Protein AF-A0A1V5V9Z0-F1 (afdb_monomer)

Structure (mmCIF, N/CA/C/O backbone):
data_AF-A0A1V5V9Z0-F1
#
_entry.id   AF-A0A1V5V9Z0-F1
#
loop_
_atom_site.group_PDB
_atom_site.id
_atom_site.type_symbol
_atom_site.label_atom_id
_atom_site.label_alt_id
_atom_site.label_comp_id
_atom_site.label_asym_id
_atom_site.label_entity_id
_atom_site.label_seq_id
_atom_site.pdbx_PDB_ins_code
_atom_site.Cartn_x
_atom_site.Cartn_y
_atom_site.Cartn_z
_atom_site.occupancy
_atom_site.B_iso_or_equiv
_atom_site.auth_seq_id
_atom_site.auth_comp_id
_atom_site.auth_asym_id
_atom_site.auth_atom_id
_atom_site.pdbx_PDB_model_num
ATOM 1 N N . MET A 1 1 ? 17.043 -4.325 1.441 1.00 35.12 1 MET A N 1
ATOM 2 C CA . MET A 1 1 ? 18.320 -3.745 1.927 1.00 35.12 1 MET A CA 1
ATOM 3 C C . MET A 1 1 ? 18.699 -4.548 3.152 1.00 35.12 1 MET A C 1
ATOM 5 O O . MET A 1 1 ? 17.867 -4.656 4.030 1.00 35.12 1 MET A O 1
ATOM 9 N N . PHE A 1 2 ? 19.866 -5.191 3.196 1.00 28.91 2 PHE A N 1
ATOM 10 C CA . PHE A 1 2 ? 20.201 -6.060 4.331 1.00 28.91 2 PHE A CA 1
ATOM 11 C C . PHE A 1 2 ? 20.559 -5.213 5.555 1.00 28.91 2 PHE A C 1
ATOM 13 O O . PHE A 1 2 ? 21.436 -4.354 5.461 1.00 28.91 2 PHE A O 1
ATOM 20 N N . ILE A 1 3 ? 19.866 -5.436 6.670 1.00 38.19 3 ILE A N 1
ATOM 21 C CA . ILE A 1 3 ? 20.237 -4.885 7.974 1.00 38.19 3 ILE A CA 1
ATOM 22 C C . ILE A 1 3 ? 21.083 -5.957 8.660 1.00 38.19 3 ILE A C 1
ATOM 24 O O . ILE A 1 3 ? 20.732 -7.135 8.650 1.00 38.19 3 ILE A O 1
ATOM 28 N N . VAL A 1 4 ? 22.237 -5.563 9.183 1.00 32.88 4 VAL A N 1
ATOM 29 C CA . VAL A 1 4 ? 23.140 -6.464 9.903 1.00 32.88 4 VAL A CA 1
ATOM 30 C C . VAL A 1 4 ? 22.862 -6.280 11.391 1.00 32.88 4 VAL A C 1
ATOM 32 O O . VAL A 1 4 ? 22.797 -5.137 11.845 1.00 32.88 4 VAL A O 1
ATOM 35 N N . ASP A 1 5 ? 22.646 -7.368 12.129 1.00 44.78 5 ASP A N 1
ATOM 36 C CA . ASP A 1 5 ? 22.494 -7.286 13.584 1.00 44.78 5 ASP A CA 1
ATOM 37 C C . ASP A 1 5 ? 23.838 -7.051 14.293 1.00 44.78 5 ASP A C 1
ATOM 39 O O . ASP A 1 5 ? 24.920 -7.078 13.700 1.00 44.78 5 ASP A O 1
ATOM 43 N N . GLU A 1 6 ? 23.754 -6.824 15.602 1.00 48.00 6 GLU A N 1
ATOM 44 C CA . GLU A 1 6 ? 24.882 -6.628 16.517 1.00 48.00 6 GLU A CA 1
ATOM 45 C C . GLU A 1 6 ? 25.845 -7.829 16.614 1.00 48.00 6 GLU A C 1
ATOM 47 O O . GLU A 1 6 ? 26.952 -7.681 17.128 1.00 48.00 6 GLU A O 1
ATOM 52 N N . ASN A 1 7 ? 25.483 -8.984 16.043 1.00 48.94 7 ASN A N 1
ATOM 53 C CA . ASN A 1 7 ? 26.312 -10.187 15.957 1.00 48.94 7 ASN A CA 1
ATOM 54 C C . ASN A 1 7 ? 26.866 -10.439 14.542 1.00 48.94 7 ASN A C 1
ATOM 56 O O . ASN A 1 7 ? 27.440 -11.500 14.284 1.00 48.94 7 ASN A O 1
ATOM 60 N N . GLY A 1 8 ? 26.710 -9.495 13.607 1.00 39.91 8 GLY A N 1
ATOM 61 C CA . GLY A 1 8 ? 27.160 -9.668 12.223 1.00 39.91 8 GLY A CA 1
ATOM 62 C C . GLY A 1 8 ? 26.271 -10.606 11.395 1.00 39.91 8 GLY A C 1
ATOM 63 O O . GLY A 1 8 ? 26.647 -10.985 10.283 1.00 39.91 8 GLY A O 1
ATOM 64 N N . GLY A 1 9 ? 25.100 -10.986 11.912 1.00 35.28 9 GLY A N 1
ATOM 65 C CA . GLY A 1 9 ? 24.093 -11.761 11.206 1.00 35.28 9 GLY A CA 1
ATOM 66 C C . GLY A 1 9 ? 23.363 -10.904 10.176 1.00 35.28 9 GLY A C 1
ATOM 67 O O . GLY A 1 9 ? 22.959 -9.774 10.449 1.00 35.28 9 GLY A O 1
ATOM 68 N N . ILE A 1 10 ? 23.173 -11.436 8.966 1.00 40.53 10 ILE A N 1
ATOM 69 C CA . ILE A 1 10 ? 22.304 -10.810 7.964 1.00 40.53 10 ILE A CA 1
ATOM 70 C C . ILE A 1 10 ? 20.858 -11.006 8.427 1.00 40.53 10 ILE A C 1
ATOM 72 O O . ILE A 1 10 ? 20.278 -12.077 8.228 1.00 40.53 10 ILE A O 1
ATOM 76 N N . VAL A 1 11 ? 20.254 -9.973 9.014 1.00 42.56 11 VAL A N 1
ATOM 77 C CA . VAL A 1 11 ? 18.810 -9.941 9.246 1.00 42.56 11 VAL A CA 1
ATOM 78 C C . VAL A 1 11 ? 18.167 -9.678 7.892 1.00 42.56 11 VAL A C 1
ATOM 80 O O . VAL A 1 11 ? 18.252 -8.594 7.310 1.00 42.56 11 VAL A O 1
ATOM 83 N N . SER A 1 12 ? 17.585 -10.722 7.309 1.00 45.88 12 SER A N 1
ATOM 84 C CA . SER A 1 12 ? 16.855 -10.566 6.058 1.00 45.88 12 SER A CA 1
ATOM 85 C C . SER A 1 12 ? 15.596 -9.730 6.312 1.00 45.88 12 SER A C 1
ATOM 87 O O . SER A 1 12 ? 14.820 -10.113 7.187 1.00 45.88 12 SER A O 1
ATOM 89 N N . ASP A 1 13 ? 15.338 -8.707 5.477 1.00 57.59 13 ASP A N 1
ATOM 90 C CA . ASP A 1 13 ? 14.059 -7.947 5.353 1.00 57.59 13 ASP A CA 1
ATOM 91 C C . ASP A 1 13 ? 12.814 -8.853 5.489 1.00 57.59 13 ASP A C 1
ATOM 93 O O . ASP A 1 13 ? 11.736 -8.464 5.926 1.00 57.59 13 ASP A O 1
ATOM 97 N N . ARG A 1 14 ? 12.979 -10.112 5.093 1.00 60.38 14 ARG A N 1
ATOM 98 C CA . ARG A 1 14 ? 11.964 -11.147 5.055 1.00 60.38 14 ARG A CA 1
ATOM 99 C C . ARG A 1 14 ? 11.456 -11.605 6.423 1.00 60.38 14 ARG A C 1
ATOM 101 O O . ARG A 1 14 ? 10.287 -11.945 6.530 1.00 60.38 14 ARG A O 1
ATOM 108 N N . HIS A 1 15 ? 12.304 -11.618 7.449 1.00 66.00 15 HIS A N 1
ATOM 109 C CA . HIS A 1 15 ? 11.869 -12.006 8.793 1.00 66.00 15 HIS A CA 1
ATOM 110 C C . HIS A 1 15 ? 10.962 -10.936 9.412 1.00 66.00 15 HIS A C 1
ATOM 112 O O . HIS A 1 15 ? 10.003 -11.263 10.107 1.00 66.00 15 HIS A O 1
ATOM 118 N N . ASP A 1 16 ? 11.233 -9.668 9.104 1.00 79.31 16 ASP A N 1
ATOM 119 C CA . ASP A 1 16 ? 10.424 -8.544 9.566 1.00 79.31 16 ASP A CA 1
ATOM 120 C C . ASP A 1 16 ? 9.102 -8.453 8.798 1.00 79.31 16 ASP A C 1
ATOM 122 O O . ASP A 1 16 ? 8.068 -8.176 9.400 1.00 79.31 16 ASP A O 1
ATOM 126 N N . GLN A 1 17 ? 9.107 -8.771 7.500 1.00 84.25 17 GLN A N 1
ATOM 127 C CA . GLN A 1 17 ? 7.887 -8.904 6.700 1.00 84.25 17 GLN A CA 1
ATOM 128 C C . GLN A 1 17 ? 6.955 -10.002 7.247 1.00 84.25 17 GLN A C 1
ATOM 130 O O . GLN A 1 17 ? 5.796 -9.713 7.522 1.00 84.25 17 GLN A O 1
ATOM 135 N N . ASP A 1 18 ? 7.450 -11.226 7.476 1.00 83.06 18 ASP A N 1
ATOM 136 C CA . ASP A 1 18 ? 6.624 -12.339 7.983 1.00 83.06 18 ASP A CA 1
ATOM 137 C C . ASP A 1 18 ? 6.013 -11.998 9.375 1.00 83.06 18 ASP A C 1
ATOM 139 O O . ASP A 1 18 ? 4.846 -12.292 9.663 1.00 83.06 18 ASP A O 1
ATOM 143 N N . LYS A 1 19 ? 6.776 -11.310 10.244 1.00 84.31 19 LYS A N 1
ATOM 144 C CA . LYS A 1 19 ? 6.280 -10.790 11.536 1.00 84.31 19 LYS A CA 1
ATOM 145 C C . LYS A 1 19 ? 5.211 -9.717 11.364 1.00 84.31 19 LYS A C 1
ATOM 147 O O . LYS A 1 19 ? 4.207 -9.740 12.073 1.00 84.31 19 LYS A O 1
ATOM 152 N N . TYR A 1 20 ? 5.421 -8.785 10.439 1.00 88.06 20 TYR A N 1
ATOM 153 C CA . TYR A 1 20 ? 4.469 -7.716 10.166 1.00 88.06 20 TYR A CA 1
ATOM 154 C C . TYR A 1 20 ? 3.143 -8.261 9.626 1.00 88.06 20 TYR A C 1
ATOM 156 O O . TYR A 1 20 ? 2.077 -7.814 10.042 1.00 88.06 20 TYR A O 1
ATOM 164 N N . GLU A 1 21 ? 3.187 -9.272 8.759 1.00 87.81 21 GLU A N 1
ATOM 165 C CA . GLU A 1 21 ? 1.984 -9.953 8.271 1.00 87.81 21 GLU A CA 1
ATOM 166 C C . GLU A 1 21 ? 1.185 -10.580 9.412 1.00 87.81 21 GLU A C 1
ATOM 168 O O . GLU A 1 21 ? -0.037 -10.430 9.467 1.00 87.81 21 GLU A O 1
ATOM 173 N N . SER A 1 22 ? 1.882 -11.220 10.354 1.00 86.06 22 SER A N 1
ATOM 174 C CA . SER A 1 22 ? 1.265 -11.818 11.542 1.00 86.06 22 SER A CA 1
ATOM 175 C C . SER A 1 22 ? 0.609 -10.744 12.415 1.00 86.06 22 SER A C 1
ATOM 177 O O . SER A 1 22 ? -0.562 -10.871 12.768 1.00 86.06 22 SER A O 1
ATOM 179 N N . PHE A 1 23 ? 1.315 -9.633 12.658 1.00 87.88 23 PHE A N 1
ATOM 180 C CA . PHE A 1 23 ? 0.783 -8.467 13.365 1.00 87.88 23 PHE A CA 1
ATOM 181 C C . PHE A 1 23 ? -0.492 -7.919 12.706 1.00 87.88 23 PHE A C 1
ATOM 183 O O . PHE A 1 23 ? -1.489 -7.697 13.388 1.00 87.88 23 PHE A O 1
ATOM 190 N N . ILE A 1 24 ? -0.502 -7.730 11.383 1.00 89.75 24 ILE A N 1
ATOM 191 C CA . ILE A 1 24 ? -1.690 -7.239 10.672 1.00 89.75 24 ILE A CA 1
ATOM 192 C C . ILE A 1 24 ? -2.846 -8.238 10.762 1.00 89.75 24 ILE A C 1
ATOM 194 O O . ILE A 1 24 ? -3.978 -7.819 10.989 1.00 89.75 24 ILE A O 1
ATOM 198 N N . CYS A 1 25 ? -2.589 -9.541 10.634 1.00 87.88 25 CYS A N 1
ATOM 199 C CA . CYS A 1 25 ? -3.634 -10.556 10.777 1.00 87.88 25 CYS A CA 1
ATOM 200 C C . CYS A 1 25 ? -4.266 -10.535 12.177 1.00 87.88 25 CYS A C 1
ATOM 202 O O . CYS A 1 25 ? -5.488 -10.605 12.284 1.00 87.88 25 CYS A O 1
ATOM 204 N N . GLU A 1 26 ? -3.464 -10.386 13.234 1.00 86.31 26 GLU A N 1
ATOM 205 C CA . GLU A 1 26 ? -3.958 -10.250 14.611 1.00 86.31 26 GLU A CA 1
ATOM 206 C C . GLU A 1 26 ? -4.820 -8.993 14.784 1.00 86.31 26 GLU A C 1
ATOM 208 O O . GLU A 1 26 ? -5.932 -9.072 15.303 1.00 86.31 26 GLU A O 1
ATOM 213 N N . ARG A 1 27 ? -4.357 -7.839 14.285 1.00 87.19 27 ARG A N 1
ATOM 214 C CA . ARG A 1 27 ? -5.101 -6.571 14.389 1.00 87.19 27 ARG A CA 1
ATOM 215 C C . ARG A 1 27 ? -6.405 -6.579 13.602 1.00 87.19 27 ARG A C 1
ATOM 217 O O . ARG A 1 27 ? -7.402 -6.028 14.055 1.00 87.19 27 ARG A O 1
ATOM 224 N N . LEU A 1 28 ? -6.408 -7.193 12.422 1.00 85.56 28 LEU A N 1
ATOM 225 C CA . LEU A 1 28 ? -7.617 -7.339 11.616 1.00 85.56 28 LEU A CA 1
ATOM 226 C C . LEU A 1 28 ? -8.602 -8.318 12.263 1.00 85.56 28 LEU A C 1
ATOM 228 O O . LEU A 1 28 ? -9.806 -8.072 12.214 1.00 85.56 28 LEU A O 1
ATOM 232 N N . LEU A 1 29 ? -8.108 -9.369 12.925 1.00 84.75 29 LEU A N 1
ATOM 233 C CA . LEU A 1 29 ? -8.946 -10.295 13.684 1.00 84.75 29 LEU A CA 1
ATOM 234 C C . LEU A 1 29 ? -9.648 -9.601 14.861 1.00 84.75 29 LEU A C 1
ATOM 236 O O . LEU A 1 29 ? -10.826 -9.873 15.088 1.00 84.75 29 LEU A O 1
ATOM 240 N N . GLU A 1 30 ? -8.968 -8.691 15.567 1.00 83.56 30 GLU A N 1
ATOM 241 C CA . GLU A 1 30 ? -9.577 -7.845 16.612 1.00 83.56 30 GLU A CA 1
ATOM 242 C C . GLU A 1 30 ? -10.749 -7.001 16.068 1.00 83.56 30 GLU A C 1
ATOM 244 O O . GLU A 1 30 ? -11.747 -6.818 16.763 1.00 83.56 30 GLU A O 1
ATOM 249 N N . ASP A 1 31 ? -10.674 -6.574 14.803 1.00 79.88 31 ASP A N 1
ATOM 250 C CA . ASP A 1 31 ? -11.734 -5.854 14.077 1.00 79.88 31 ASP A CA 1
ATOM 251 C C . ASP A 1 31 ? -12.753 -6.798 13.388 1.00 79.88 31 ASP A C 1
ATOM 253 O O . ASP A 1 31 ? -13.587 -6.365 12.589 1.00 79.88 31 ASP A O 1
ATOM 257 N N . GLY A 1 32 ? -12.710 -8.102 13.688 1.00 82.94 32 GLY A N 1
ATOM 258 C CA . GLY A 1 32 ? -13.638 -9.111 13.166 1.00 82.94 32 GLY A CA 1
ATOM 259 C C . GLY A 1 32 ? -13.328 -9.605 11.748 1.00 82.94 32 GLY A C 1
ATOM 260 O O . GLY A 1 32 ? -14.121 -10.345 11.162 1.00 82.94 32 GLY A O 1
ATOM 261 N N . ILE A 1 33 ? -12.179 -9.229 11.185 1.00 82.81 33 ILE A N 1
ATOM 262 C CA . ILE A 1 33 ? -11.718 -9.648 9.860 1.00 82.81 33 ILE A CA 1
ATOM 263 C C . ILE A 1 33 ? -10.728 -10.802 10.036 1.00 82.81 33 ILE A C 1
ATOM 265 O O . ILE A 1 33 ? -9.544 -10.607 10.299 1.00 82.81 33 ILE A O 1
ATOM 269 N N . SER A 1 34 ? -11.206 -12.035 9.872 1.00 81.81 34 SER A N 1
ATOM 270 C CA . SER A 1 34 ? -10.342 -13.216 9.947 1.00 81.81 34 SER A CA 1
ATOM 271 C C . SER A 1 34 ? -9.596 -13.435 8.629 1.00 81.81 34 SER A C 1
ATOM 273 O O . SER A 1 34 ? -10.206 -13.708 7.594 1.00 81.81 34 SER A O 1
ATOM 275 N N . LEU A 1 35 ? -8.268 -13.338 8.682 1.00 77.94 35 LEU A N 1
ATOM 276 C CA . LEU A 1 35 ? -7.360 -13.705 7.598 1.00 77.94 35 LEU A CA 1
ATOM 277 C C . LEU A 1 35 ? -6.603 -14.980 7.988 1.00 77.94 35 LEU A C 1
ATOM 279 O O . LEU A 1 35 ? -6.050 -15.065 9.081 1.00 77.94 35 LEU A O 1
ATOM 283 N N . GLN A 1 36 ? -6.571 -15.975 7.100 1.00 71.00 36 GLN A N 1
ATOM 284 C CA . GLN A 1 36 ? -5.842 -17.230 7.312 1.00 71.00 36 GLN A CA 1
ATOM 285 C C . GLN A 1 36 ? -4.690 -17.353 6.307 1.00 71.00 36 GLN A C 1
ATOM 287 O O . GLN A 1 36 ? -4.892 -17.884 5.210 1.00 71.00 36 GLN A O 1
ATOM 292 N N . PRO A 1 37 ? -3.487 -16.839 6.630 1.00 65.62 37 PRO A N 1
ATOM 293 C CA . PRO A 1 37 ? -2.333 -17.009 5.760 1.00 65.62 37 PRO A CA 1
ATOM 294 C C . PRO A 1 37 ? -2.011 -18.499 5.639 1.00 65.62 37 PRO A C 1
ATOM 296 O O . PRO A 1 37 ? -1.924 -19.217 6.638 1.00 65.62 37 PRO A O 1
ATOM 299 N N . ILE A 1 38 ? -1.807 -18.991 4.417 1.00 62.16 38 ILE A N 1
ATOM 300 C CA . ILE A 1 38 ? -1.258 -20.334 4.245 1.00 62.16 38 ILE A CA 1
ATOM 301 C C . ILE A 1 38 ? 0.249 -20.228 4.448 1.00 62.16 38 ILE A C 1
ATOM 303 O O . ILE A 1 38 ? 0.964 -19.851 3.530 1.00 62.16 38 ILE A O 1
ATOM 307 N N . GLY A 1 39 ? 0.747 -20.624 5.619 1.00 54.50 39 GLY A N 1
ATOM 308 C CA . GLY A 1 39 ? 2.173 -20.546 5.980 1.00 54.50 39 GLY A CA 1
ATOM 309 C C . GLY A 1 39 ? 3.146 -21.387 5.130 1.00 54.50 39 GLY A C 1
ATOM 310 O O . GLY A 1 39 ? 4.301 -21.555 5.508 1.00 54.50 39 GLY A O 1
ATOM 311 N N . ASN A 1 40 ? 2.714 -21.936 3.990 1.00 55.09 40 ASN A N 1
ATOM 312 C CA . ASN A 1 40 ? 3.513 -22.787 3.114 1.00 55.09 40 ASN A CA 1
ATOM 313 C C . ASN A 1 40 ? 3.582 -22.213 1.688 1.00 55.09 40 ASN A C 1
ATOM 315 O O . ASN A 1 40 ? 2.665 -22.398 0.887 1.00 55.09 40 ASN A O 1
ATOM 319 N N . ARG A 1 41 ? 4.738 -21.641 1.308 1.00 53.12 41 ARG A N 1
ATOM 320 C CA . ARG A 1 41 ? 5.038 -21.174 -0.068 1.00 53.12 41 ARG A CA 1
ATOM 321 C C . ARG A 1 41 ? 4.687 -22.154 -1.200 1.00 53.12 41 ARG A C 1
ATOM 323 O O . ARG A 1 41 ? 4.271 -21.697 -2.266 1.00 53.12 41 ARG A O 1
ATOM 330 N N . PRO A 1 42 ? 4.855 -23.488 -1.054 1.00 48.84 42 PRO A N 1
ATOM 331 C CA . PRO A 1 42 ? 4.447 -24.426 -2.101 1.00 48.84 42 PRO A CA 1
ATOM 332 C C . PRO A 1 42 ? 2.934 -24.438 -2.353 1.00 48.84 42 PRO A C 1
ATOM 334 O O . PRO A 1 42 ? 2.507 -24.856 -3.429 1.00 48.84 42 PRO A O 1
ATOM 337 N N . ALA A 1 43 ? 2.133 -24.036 -1.365 1.00 46.25 43 ALA A N 1
ATOM 338 C CA . ALA A 1 43 ? 0.690 -23.887 -1.483 1.00 46.25 43 ALA A CA 1
ATOM 339 C C . ALA A 1 43 ? 0.320 -22.500 -2.032 1.00 46.25 43 ALA A C 1
ATOM 341 O O . ALA A 1 43 ? -0.493 -22.443 -2.944 1.00 46.25 43 ALA A O 1
ATOM 342 N N . GLU A 1 44 ? 0.987 -21.414 -1.623 1.00 49.66 44 GLU A N 1
ATOM 343 C CA . GLU A 1 44 ? 0.797 -20.074 -2.225 1.00 49.66 44 GLU A CA 1
ATOM 344 C C . GLU A 1 44 ? 1.080 -20.062 -3.735 1.00 49.66 44 GLU A C 1
ATOM 346 O O . GLU A 1 44 ? 0.327 -19.492 -4.520 1.00 49.66 44 GLU A O 1
ATOM 351 N N . ARG A 1 45 ? 2.146 -20.745 -4.177 1.00 47.56 45 ARG A N 1
ATOM 352 C CA . ARG A 1 45 ? 2.486 -20.859 -5.607 1.00 47.56 45 ARG A CA 1
ATOM 353 C C . ARG A 1 45 ? 1.473 -21.675 -6.415 1.00 47.56 45 ARG A C 1
ATOM 355 O O . ARG A 1 45 ? 1.426 -21.517 -7.630 1.00 47.56 45 ARG A O 1
ATOM 362 N N . ARG A 1 46 ? 0.714 -22.569 -5.770 1.00 41.03 46 ARG A N 1
ATOM 363 C CA . ARG A 1 46 ? -0.276 -23.447 -6.422 1.00 41.03 46 ARG A CA 1
ATOM 364 C C . ARG A 1 46 ? -1.707 -22.920 -6.324 1.00 41.03 46 ARG A C 1
ATOM 366 O O . ARG A 1 46 ? -2.478 -23.148 -7.246 1.00 41.03 46 ARG A O 1
ATOM 373 N N . CYS A 1 47 ? -2.042 -22.225 -5.242 1.00 40.81 47 CYS A N 1
ATOM 374 C CA . CYS A 1 47 ? -3.398 -21.770 -4.932 1.00 40.81 47 CYS A CA 1
ATOM 375 C C . CYS A 1 47 ? -3.565 -20.242 -5.010 1.00 40.81 47 CYS A C 1
ATOM 377 O O . CYS A 1 47 ? -4.684 -19.759 -4.878 1.00 40.81 47 CYS A O 1
ATOM 379 N N . GLY A 1 48 ? -2.489 -19.481 -5.242 1.00 48.81 48 GLY A N 1
ATOM 380 C CA . GLY A 1 48 ? -2.506 -18.023 -5.130 1.00 48.81 48 GLY A CA 1
ATOM 381 C C . GLY A 1 48 ? -2.516 -17.557 -3.671 1.00 48.81 48 GLY A C 1
ATOM 382 O O . GLY A 1 48 ? -2.574 -18.356 -2.733 1.00 48.81 48 GLY A O 1
ATOM 383 N N . ASN A 1 49 ? -2.440 -16.244 -3.472 1.00 61.19 49 ASN A N 1
ATOM 384 C CA . ASN A 1 49 ? -2.624 -15.620 -2.170 1.00 61.19 49 ASN A CA 1
ATOM 385 C C . ASN A 1 49 ? -4.111 -15.726 -1.778 1.00 61.19 49 ASN A C 1
ATOM 387 O O . ASN A 1 49 ? -4.918 -14.870 -2.145 1.00 61.19 49 ASN A O 1
ATOM 391 N N . LEU A 1 50 ? -4.476 -16.793 -1.057 1.00 60.38 50 LEU A N 1
AT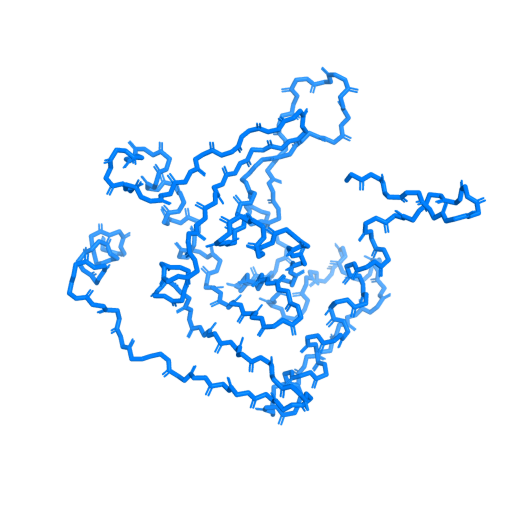OM 392 C CA . LEU A 1 50 ? -5.864 -17.057 -0.648 1.00 60.38 50 LEU A CA 1
ATOM 393 C C . LEU A 1 50 ? -6.444 -15.998 0.299 1.00 60.38 50 LEU A C 1
ATOM 395 O O . LEU A 1 50 ? -7.661 -15.942 0.455 1.00 60.38 50 LEU A O 1
ATOM 399 N N . LEU A 1 51 ? -5.613 -15.131 0.886 1.00 71.31 51 LEU A N 1
ATOM 400 C CA . LEU A 1 51 ? -6.093 -13.983 1.658 1.00 71.31 51 LEU A CA 1
ATOM 401 C C . LEU A 1 51 ? -6.802 -12.954 0.778 1.00 71.31 51 LEU A C 1
ATOM 403 O O . LEU A 1 51 ? -7.534 -12.106 1.279 1.00 71.31 51 LEU A O 1
ATOM 407 N N . GLY A 1 52 ? -6.523 -12.959 -0.528 1.00 81.19 52 GLY A N 1
ATOM 408 C CA . GLY A 1 52 ? -6.970 -11.902 -1.421 1.00 81.19 52 GLY A CA 1
ATOM 409 C C . GLY A 1 52 ? -6.285 -10.551 -1.176 1.00 81.19 52 GLY A C 1
ATOM 410 O O . GLY A 1 52 ? -6.580 -9.603 -1.900 1.00 81.19 52 GLY A O 1
ATOM 411 N N . LEU A 1 53 ? -5.361 -10.463 -0.213 1.00 86.06 53 LEU A N 1
ATOM 412 C CA . LEU A 1 53 ? -4.681 -9.253 0.248 1.00 86.06 53 LEU A CA 1
ATOM 413 C C . LEU A 1 53 ? -3.168 -9.485 0.282 1.00 86.06 53 LEU A C 1
ATOM 415 O O . LEU A 1 53 ? -2.688 -10.327 1.036 1.00 86.06 53 LEU A O 1
ATOM 419 N N . ASP A 1 54 ? -2.412 -8.726 -0.512 1.00 88.12 54 ASP A N 1
ATOM 420 C CA . ASP A 1 54 ? -0.959 -8.632 -0.324 1.00 88.12 54 ASP A CA 1
ATOM 421 C C . ASP A 1 54 ? -0.689 -7.679 0.842 1.00 88.12 54 ASP A C 1
ATOM 423 O O . ASP A 1 54 ? -1.126 -6.539 0.776 1.00 88.12 54 ASP A O 1
ATOM 427 N N . ILE A 1 55 ? 0.014 -8.105 1.890 1.00 88.69 55 ILE A N 1
ATOM 428 C CA . ILE A 1 55 ? 0.392 -7.237 3.015 1.00 88.69 55 ILE A CA 1
ATOM 429 C C . ILE A 1 55 ? 1.858 -6.851 2.827 1.00 88.69 55 ILE A C 1
ATOM 431 O O . ILE A 1 55 ? 2.696 -7.720 2.634 1.00 88.69 55 ILE A O 1
ATOM 435 N N . ILE A 1 56 ? 2.189 -5.563 2.857 1.00 91.19 56 ILE A N 1
ATOM 436 C CA . ILE A 1 56 ? 3.541 -5.053 2.595 1.00 91.19 56 ILE A CA 1
ATOM 437 C C . ILE A 1 56 ? 3.996 -4.186 3.764 1.00 91.19 56 ILE A C 1
ATOM 439 O O . ILE A 1 56 ? 3.327 -3.212 4.119 1.00 91.19 56 ILE A O 1
ATOM 443 N N . TYR A 1 57 ? 5.156 -4.509 4.332 1.00 92.25 57 TYR A N 1
ATOM 444 C CA . TYR A 1 57 ? 5.763 -3.705 5.381 1.00 92.25 57 TYR A CA 1
ATOM 445 C C . TYR A 1 57 ? 6.626 -2.581 4.790 1.00 92.25 57 TYR A C 1
ATOM 447 O O . TYR A 1 57 ? 7.649 -2.831 4.154 1.00 92.25 57 TYR A O 1
ATOM 455 N N . ASP A 1 58 ? 6.247 -1.322 5.023 1.00 93.19 58 ASP A N 1
ATOM 456 C CA . ASP A 1 58 ? 7.055 -0.146 4.689 1.00 93.19 58 ASP A CA 1
ATOM 457 C C . ASP A 1 58 ? 7.742 0.413 5.941 1.00 93.19 58 ASP A C 1
ATOM 459 O O . ASP A 1 58 ? 7.250 1.310 6.634 1.00 93.19 58 ASP A O 1
ATOM 463 N N . THR A 1 59 ? 8.941 -0.102 6.209 1.00 90.62 59 THR A N 1
ATOM 464 C CA . THR A 1 59 ? 9.794 0.299 7.342 1.00 90.62 59 THR A CA 1
ATOM 465 C C . THR A 1 59 ? 10.165 1.782 7.341 1.00 90.62 59 THR A C 1
ATOM 467 O O . THR A 1 59 ? 10.526 2.331 8.380 1.00 90.62 59 THR A O 1
ATOM 470 N N . ARG A 1 60 ? 10.076 2.458 6.190 1.00 90.56 60 ARG A N 1
ATOM 471 C CA . ARG A 1 60 ? 10.488 3.861 6.024 1.00 90.56 60 ARG A CA 1
ATOM 472 C C . ARG A 1 60 ? 9.317 4.800 5.793 1.00 90.56 60 ARG A C 1
ATOM 474 O O . ARG A 1 60 ? 9.544 5.946 5.408 1.00 90.56 60 ARG A O 1
ATOM 481 N N . MET A 1 61 ? 8.092 4.336 6.018 1.00 92.69 61 MET A N 1
ATOM 482 C CA . MET A 1 61 ? 6.892 5.134 5.796 1.00 92.69 61 MET A CA 1
ATOM 483 C C . MET A 1 61 ? 6.949 6.472 6.557 1.00 92.69 61 MET A C 1
ATOM 485 O O . MET A 1 61 ? 6.707 7.531 5.985 1.00 92.69 61 MET A O 1
ATOM 489 N N . GLU A 1 62 ? 7.359 6.446 7.831 1.00 90.19 62 GLU A N 1
ATOM 490 C CA . GLU A 1 62 ? 7.462 7.658 8.663 1.00 90.19 62 GLU A CA 1
ATOM 491 C C . GLU A 1 62 ? 8.555 8.606 8.175 1.00 90.19 62 GLU A C 1
ATOM 493 O O . GLU A 1 62 ? 8.347 9.812 8.111 1.00 90.19 62 GLU A O 1
ATOM 498 N N . GLN A 1 63 ? 9.703 8.056 7.776 1.00 90.19 63 GLN A N 1
ATOM 499 C CA . GLN A 1 63 ? 10.834 8.839 7.274 1.00 90.19 63 GLN A CA 1
ATOM 500 C C . GLN A 1 63 ? 10.496 9.546 5.958 1.00 90.19 63 GLN A C 1
ATOM 502 O O . GLN A 1 63 ? 10.993 10.638 5.696 1.00 90.19 63 GLN A O 1
ATOM 507 N N . ARG A 1 64 ? 9.662 8.917 5.122 1.00 90.81 64 ARG A N 1
ATOM 508 C CA . ARG A 1 64 ? 9.228 9.450 3.826 1.00 90.81 64 ARG A CA 1
ATOM 509 C C . ARG A 1 64 ? 7.982 10.336 3.915 1.00 90.81 64 ARG A C 1
ATOM 511 O O . ARG A 1 64 ? 7.654 10.986 2.928 1.00 90.81 64 ARG A O 1
ATOM 518 N N . GLY A 1 65 ? 7.287 10.349 5.055 1.00 90.94 65 GLY A N 1
ATOM 519 C CA . GLY A 1 65 ? 6.004 11.042 5.216 1.00 90.94 65 GLY A CA 1
ATOM 520 C C . GLY A 1 65 ? 4.856 10.421 4.406 1.00 90.94 65 GLY A C 1
ATOM 521 O O . GLY A 1 65 ? 3.882 11.105 4.094 1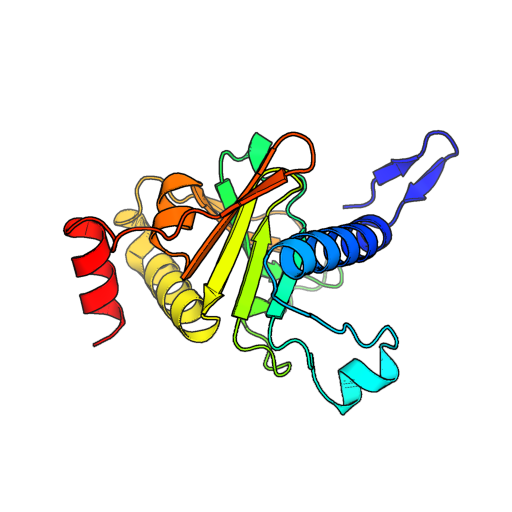.00 90.94 65 GLY A O 1
ATOM 522 N N . GLY A 1 66 ? 4.972 9.147 4.027 1.00 93.81 66 GLY A N 1
ATOM 523 C CA . GLY A 1 66 ? 4.036 8.497 3.117 1.00 93.81 66 GLY A CA 1
ATOM 524 C C . GLY A 1 66 ? 4.428 7.066 2.770 1.00 93.81 66 GLY A C 1
ATOM 525 O O . GLY A 1 66 ? 5.507 6.598 3.134 1.00 93.81 66 GLY A O 1
ATOM 526 N N . ILE A 1 67 ? 3.547 6.375 2.051 1.00 95.75 67 ILE A N 1
ATOM 527 C CA . ILE A 1 67 ? 3.765 4.994 1.608 1.00 95.75 67 ILE A CA 1
ATOM 528 C C . ILE A 1 67 ? 4.594 4.957 0.324 1.00 95.75 67 ILE A C 1
ATOM 530 O O . ILE A 1 67 ? 4.399 5.765 -0.586 1.00 95.75 67 ILE A O 1
ATOM 534 N N . TYR A 1 68 ? 5.499 3.990 0.218 1.00 95.44 68 TYR A N 1
ATOM 535 C CA . TYR A 1 68 ? 6.229 3.714 -1.011 1.00 95.44 68 TYR A CA 1
ATOM 536 C C . TYR A 1 68 ? 5.568 2.599 -1.819 1.00 95.44 68 TYR A C 1
ATOM 538 O O . TYR A 1 68 ? 5.660 1.418 -1.487 1.00 95.44 68 TYR A O 1
ATOM 546 N N . ILE A 1 69 ? 4.939 2.976 -2.928 1.00 93.81 69 ILE A N 1
ATOM 547 C CA . ILE A 1 69 ? 4.397 2.033 -3.900 1.00 93.81 69 ILE A CA 1
ATOM 548 C C . ILE A 1 69 ? 5.478 1.694 -4.919 1.00 93.81 69 ILE A C 1
ATOM 550 O O . ILE A 1 69 ? 5.740 2.451 -5.856 1.00 93.81 69 ILE A O 1
ATOM 554 N N . GLU A 1 70 ? 6.104 0.535 -4.742 1.00 91.00 70 GLU A N 1
ATOM 555 C CA . GLU A 1 70 ? 7.043 -0.004 -5.717 1.00 91.00 70 GLU A CA 1
ATOM 556 C C . GLU A 1 70 ? 6.308 -0.402 -7.003 1.00 91.00 70 GLU A C 1
ATOM 558 O O . GLU A 1 70 ? 5.305 -1.119 -6.965 1.00 91.00 70 GLU A O 1
ATOM 563 N N . THR A 1 71 ? 6.814 0.028 -8.159 1.00 86.31 71 THR A N 1
ATOM 564 C CA . THR A 1 71 ? 6.295 -0.385 -9.472 1.00 86.31 71 THR A CA 1
ATOM 565 C C . THR A 1 71 ? 7.205 -1.403 -10.143 1.00 86.31 71 THR A C 1
ATOM 567 O O . THR A 1 71 ? 6.724 -2.334 -10.795 1.00 86.31 71 THR A O 1
ATOM 570 N N . HIS A 1 72 ? 8.514 -1.268 -9.930 1.00 83.75 72 HIS A N 1
ATOM 571 C CA . HIS A 1 72 ? 9.524 -2.148 -10.496 1.00 83.75 72 HIS A CA 1
ATOM 572 C C . HIS A 1 72 ? 10.661 -2.405 -9.506 1.00 83.75 72 HIS A C 1
ATOM 574 O O . HIS A 1 72 ? 11.042 -1.512 -8.750 1.00 83.75 72 HIS A O 1
ATOM 580 N N . PHE A 1 73 ? 11.258 -3.591 -9.578 1.00 79.88 73 PHE A N 1
ATOM 581 C CA . PHE A 1 73 ? 12.470 -3.942 -8.841 1.00 79.88 73 PHE A CA 1
ATOM 582 C C . PHE A 1 73 ? 13.461 -4.696 -9.730 1.00 79.88 73 PHE A C 1
ATOM 584 O O . PHE A 1 73 ? 13.087 -5.272 -10.748 1.00 79.88 73 PHE A O 1
ATOM 591 N N . MET A 1 74 ? 14.734 -4.702 -9.349 1.00 73.94 74 MET A N 1
ATOM 592 C CA . MET A 1 74 ? 15.775 -5.520 -9.968 1.00 73.94 74 MET A CA 1
ATOM 593 C C . MET A 1 74 ? 16.122 -6.667 -9.025 1.00 73.94 74 MET A C 1
ATOM 595 O O . MET A 1 74 ? 16.479 -6.435 -7.873 1.00 73.94 74 MET A O 1
ATOM 599 N N . GLU A 1 75 ? 16.000 -7.903 -9.510 1.00 59.50 75 GLU A N 1
ATOM 600 C CA . GLU A 1 75 ? 16.266 -9.103 -8.706 1.00 59.50 75 GLU A CA 1
ATOM 601 C C . GLU A 1 75 ? 17.773 -9.310 -8.478 1.00 59.50 75 GLU A C 1
ATOM 603 O O . GLU A 1 75 ? 18.180 -9.750 -7.406 1.00 59.50 75 GLU A O 1
ATOM 608 N N . VAL A 1 76 ? 18.610 -8.932 -9.457 1.00 59.47 76 VAL A N 1
ATOM 609 C CA . VAL A 1 76 ? 20.075 -9.052 -9.396 1.00 59.47 76 VAL A CA 1
ATOM 610 C C . VAL A 1 76 ? 20.740 -7.854 -10.094 1.00 59.47 76 VAL A C 1
ATOM 612 O O . VAL A 1 76 ? 20.773 -7.807 -11.327 1.00 59.47 76 VAL A O 1
ATOM 615 N N . PRO A 1 77 ? 21.314 -6.886 -9.359 1.00 53.50 77 PRO A N 1
ATOM 616 C CA . PRO A 1 77 ? 22.245 -5.917 -9.940 1.00 53.50 77 PRO A CA 1
ATOM 617 C C . PRO A 1 77 ? 23.487 -6.669 -10.454 1.00 53.50 77 PRO A C 1
ATOM 619 O O . PRO A 1 77 ? 24.021 -7.485 -9.701 1.00 53.50 77 PRO A O 1
ATOM 622 N N . PRO A 1 78 ? 23.966 -6.459 -11.698 1.00 55.78 78 PRO A N 1
ATOM 623 C CA . PRO A 1 78 ? 23.731 -5.323 -12.595 1.00 55.78 78 PRO A CA 1
ATOM 624 C C . PRO A 1 78 ? 22.848 -5.647 -13.819 1.00 55.78 78 PRO A C 1
ATOM 626 O O . PRO A 1 78 ? 22.941 -4.963 -14.839 1.00 55.78 78 PRO A O 1
ATOM 629 N N . LEU A 1 79 ? 22.037 -6.708 -13.782 1.00 58.91 79 LEU A N 1
ATOM 630 C CA . LEU A 1 79 ? 21.221 -7.074 -14.940 1.00 58.91 79 LEU A CA 1
ATOM 631 C C . LEU A 1 79 ? 20.160 -5.984 -15.199 1.00 58.91 79 LEU A C 1
ATOM 633 O O . LEU A 1 79 ? 19.446 -5.605 -14.273 1.00 58.91 79 LEU A O 1
ATOM 637 N N . PRO A 1 80 ? 20.003 -5.493 -16.444 1.00 56.69 80 PRO A N 1
ATOM 638 C CA . PRO A 1 80 ? 19.158 -4.334 -16.762 1.00 56.69 80 PRO A CA 1
ATOM 639 C C . PRO A 1 80 ? 17.647 -4.628 -16.716 1.00 56.69 80 PRO A C 1
ATOM 641 O O . PRO A 1 80 ? 16.837 -3.801 -17.138 1.00 56.69 80 PRO A O 1
ATOM 644 N N . PHE A 1 81 ? 17.241 -5.811 -16.252 1.00 61.97 81 PHE A N 1
ATOM 645 C CA . PHE A 1 81 ? 15.850 -6.242 -16.281 1.00 61.97 81 PHE A CA 1
ATOM 646 C C . PHE A 1 81 ? 15.118 -5.775 -15.023 1.00 61.97 81 PHE A C 1
ATOM 648 O O . PHE A 1 81 ? 15.311 -6.295 -13.924 1.00 61.97 81 PHE A O 1
ATOM 655 N N . LEU A 1 82 ? 14.243 -4.788 -15.210 1.00 61.50 82 LEU A N 1
ATOM 656 C CA . LEU A 1 82 ? 13.267 -4.372 -14.213 1.00 61.50 82 LEU A CA 1
ATOM 657 C C . LEU A 1 82 ? 12.092 -5.354 -14.215 1.00 61.50 82 LEU A C 1
ATOM 659 O O . LEU A 1 82 ? 11.327 -5.442 -15.177 1.00 61.50 82 LEU A O 1
ATOM 663 N N . PHE A 1 83 ? 11.932 -6.080 -13.117 1.00 72.94 83 PHE A N 1
ATOM 664 C CA . PHE A 1 83 ? 10.781 -6.928 -12.862 1.00 72.94 83 PHE A CA 1
ATOM 665 C C . PHE A 1 83 ? 9.630 -6.100 -12.308 1.00 72.94 83 PHE A C 1
ATOM 667 O O . PHE A 1 83 ? 9.818 -5.167 -11.530 1.00 72.94 83 PHE A O 1
ATOM 674 N N . ARG A 1 84 ? 8.408 -6.473 -12.685 1.00 76.50 84 ARG A N 1
ATOM 675 C CA . ARG A 1 84 ? 7.191 -5.875 -12.134 1.00 76.50 84 ARG A CA 1
ATOM 676 C C . ARG A 1 84 ? 7.042 -6.232 -10.654 1.00 76.50 84 ARG A C 1
ATOM 678 O O . ARG A 1 84 ? 7.176 -7.409 -10.288 1.00 76.50 84 ARG A O 1
ATOM 685 N N . SER A 1 85 ? 6.720 -5.228 -9.837 1.00 79.62 85 SER A N 1
ATOM 686 C CA . SER A 1 85 ? 6.456 -5.399 -8.405 1.00 79.62 85 SER A CA 1
ATOM 687 C C . SER A 1 85 ? 5.225 -6.271 -8.143 1.00 79.62 85 SER A C 1
ATOM 689 O O . SER A 1 85 ? 4.428 -6.561 -9.044 1.00 79.62 85 SER A O 1
ATOM 691 N N . THR A 1 86 ? 5.048 -6.678 -6.886 1.00 76.94 86 THR A N 1
ATOM 692 C CA . THR A 1 86 ? 3.882 -7.445 -6.409 1.00 76.94 86 THR A CA 1
ATOM 693 C C . THR A 1 86 ? 2.555 -6.789 -6.780 1.00 76.94 86 THR A C 1
ATOM 695 O O . THR A 1 86 ? 1.627 -7.492 -7.191 1.00 76.94 86 THR A O 1
ATOM 698 N N . LEU A 1 87 ? 2.494 -5.450 -6.779 1.00 82.88 87 LEU A N 1
ATOM 699 C CA . LEU A 1 87 ? 1.329 -4.685 -7.220 1.00 82.88 87 LEU A CA 1
ATOM 700 C C . LEU A 1 87 ? 0.871 -5.096 -8.621 1.00 82.88 87 LEU A C 1
ATOM 702 O O . LEU A 1 87 ? -0.328 -5.189 -8.847 1.00 82.88 87 LEU A O 1
ATOM 706 N N . PHE A 1 88 ? 1.776 -5.392 -9.553 1.00 80.06 88 PHE A N 1
ATOM 707 C CA . PHE A 1 88 ? 1.456 -5.705 -10.953 1.00 80.06 88 PHE A CA 1
ATOM 708 C C . PHE A 1 88 ? 1.443 -7.202 -11.282 1.00 80.06 88 PHE A C 1
ATOM 710 O O . PHE A 1 88 ? 1.133 -7.572 -12.415 1.00 80.06 88 PHE A O 1
ATOM 717 N N . ARG A 1 89 ? 1.748 -8.065 -10.309 1.00 79.62 89 ARG A N 1
ATOM 718 C CA . ARG A 1 89 ? 1.675 -9.522 -10.467 1.00 79.62 89 ARG A CA 1
ATOM 719 C C . ARG A 1 89 ? 0.244 -10.015 -10.302 1.00 79.62 89 ARG A C 1
ATOM 721 O O . ARG A 1 89 ? -0.513 -9.482 -9.488 1.00 79.62 89 ARG A O 1
ATOM 728 N N . ASP A 1 90 ? -0.120 -11.019 -11.087 1.00 72.19 90 ASP A N 1
ATOM 729 C CA . ASP A 1 90 ? -1.364 -11.758 -10.906 1.00 72.19 90 ASP A CA 1
ATOM 730 C C . ASP A 1 90 ? -1.076 -12.973 -10.020 1.00 72.19 90 ASP A C 1
ATOM 732 O O . ASP A 1 90 ? -0.480 -13.955 -10.454 1.00 72.19 90 ASP A O 1
ATOM 736 N N . ASN A 1 91 ? -1.367 -12.832 -8.731 1.00 68.75 91 ASN A N 1
ATOM 737 C CA . ASN A 1 91 ? -1.102 -13.825 -7.690 1.00 68.75 91 ASN A CA 1
ATOM 738 C C . ASN A 1 91 ? -2.380 -14.168 -6.906 1.00 68.75 91 ASN A C 1
ATOM 740 O O . ASN A 1 91 ? -2.285 -14.668 -5.790 1.00 68.75 91 ASN A O 1
ATOM 744 N N . GLY A 1 92 ? -3.564 -13.871 -7.453 1.00 71.44 92 GLY A N 1
ATOM 745 C CA . GLY A 1 92 ? -4.854 -14.103 -6.792 1.00 71.44 92 GLY A CA 1
ATOM 746 C C . GLY A 1 92 ? -5.259 -13.047 -5.754 1.00 71.44 92 GLY A C 1
ATOM 747 O O . GLY A 1 92 ? -6.406 -13.057 -5.312 1.00 71.44 92 GLY A O 1
ATOM 748 N N . SER A 1 93 ? -4.384 -12.096 -5.401 1.00 79.25 93 SER A N 1
ATOM 749 C CA . SER A 1 93 ? -4.778 -10.970 -4.551 1.00 79.25 93 SER A CA 1
ATOM 750 C C . SER A 1 93 ? -5.474 -9.868 -5.350 1.00 79.25 93 SER A C 1
ATOM 752 O O . SER A 1 93 ? -5.039 -9.450 -6.427 1.00 79.25 93 SER A O 1
ATOM 754 N N . TRP A 1 94 ? -6.581 -9.383 -4.800 1.00 87.50 94 TRP A N 1
ATOM 755 C CA . TRP A 1 94 ? -7.396 -8.297 -5.345 1.00 87.50 94 TRP A CA 1
ATOM 756 C C . TRP A 1 94 ? -7.286 -7.025 -4.496 1.00 87.50 94 TRP A C 1
ATOM 758 O O . TRP A 1 94 ? -7.629 -5.938 -4.971 1.00 87.50 94 TRP A O 1
ATOM 768 N N . LEU A 1 95 ? -6.723 -7.145 -3.292 1.00 90.25 95 LEU A N 1
ATOM 769 C CA . LEU A 1 95 ? -6.378 -6.065 -2.384 1.00 90.25 95 LEU A CA 1
ATOM 770 C C . LEU A 1 95 ? -4.856 -5.937 -2.228 1.00 90.25 95 LEU A C 1
ATOM 772 O O . LEU A 1 95 ? -4.109 -6.914 -2.306 1.00 90.25 95 LEU A O 1
ATOM 776 N N . TYR A 1 96 ? -4.411 -4.709 -1.994 1.00 92.06 96 TYR A N 1
ATOM 777 C CA . TYR A 1 96 ? -3.029 -4.359 -1.693 1.00 92.06 96 TYR A CA 1
ATOM 778 C C . TYR A 1 96 ? -3.004 -3.585 -0.378 1.00 92.06 96 TYR A C 1
ATOM 780 O O . TYR A 1 96 ? -3.571 -2.500 -0.286 1.00 92.06 96 TYR A O 1
ATOM 788 N N . GLY A 1 97 ? -2.387 -4.172 0.632 1.00 93.12 97 GLY A N 1
ATOM 789 C CA . GLY A 1 97 ? -2.199 -3.639 1.966 1.00 93.12 97 GLY A CA 1
ATOM 790 C C . GLY A 1 97 ? -0.767 -3.161 2.147 1.00 93.12 97 GLY A C 1
ATOM 791 O O . GLY A 1 97 ? 0.166 -3.908 1.872 1.00 93.12 97 GLY A O 1
ATOM 792 N N . ILE A 1 98 ? -0.567 -1.936 2.617 1.00 95.50 98 ILE A N 1
ATOM 793 C CA . ILE A 1 98 ? 0.771 -1.413 2.907 1.00 95.50 98 ILE A CA 1
ATOM 794 C C . ILE A 1 98 ? 0.744 -0.505 4.123 1.00 95.50 98 ILE A C 1
ATOM 796 O O . ILE A 1 98 ? -0.211 0.245 4.328 1.00 95.50 98 ILE A O 1
ATOM 800 N N . GLY A 1 99 ? 1.801 -0.554 4.923 1.00 95.19 99 GLY A N 1
ATOM 801 C CA . GLY A 1 99 ? 1.935 0.344 6.055 1.00 95.19 99 GLY A CA 1
ATOM 802 C C . GLY A 1 99 ? 3.069 -0.026 6.990 1.00 95.19 99 GLY A C 1
ATOM 803 O O . GLY A 1 99 ? 4.028 -0.694 6.611 1.00 95.19 99 GLY A O 1
ATOM 804 N N . ASN A 1 100 ? 2.940 0.416 8.233 1.00 93.94 100 ASN A N 1
ATOM 805 C CA . ASN A 1 100 ? 3.836 0.093 9.330 1.00 93.94 100 ASN A CA 1
ATOM 806 C C . ASN A 1 100 ? 3.033 -0.292 10.588 1.00 93.94 100 ASN A C 1
ATOM 808 O O . ASN A 1 100 ? 1.837 -0.571 10.516 1.00 93.94 100 ASN A O 1
ATOM 812 N N . HIS A 1 101 ? 3.686 -0.326 11.752 1.00 91.62 101 HIS A N 1
ATOM 813 C CA . HIS A 1 101 ? 3.045 -0.679 13.027 1.00 91.62 101 HIS A CA 1
ATOM 814 C C . HIS A 1 101 ? 2.094 0.400 13.580 1.00 91.62 101 HIS A C 1
ATOM 816 O O . HIS A 1 101 ? 1.471 0.175 14.612 1.00 91.62 101 HIS A O 1
ATOM 822 N N . LYS A 1 102 ? 1.974 1.563 12.925 1.00 91.62 102 LYS A N 1
ATOM 823 C CA . LYS A 1 102 ? 1.070 2.654 13.325 1.00 91.62 102 LYS A CA 1
ATOM 824 C C . LYS A 1 102 ? -0.094 2.833 12.359 1.00 91.62 102 LYS A C 1
ATOM 826 O O . LYS A 1 102 ? -1.203 3.110 12.800 1.00 91.62 102 LYS A O 1
ATOM 831 N N . LEU A 1 103 ? 0.155 2.714 11.058 1.00 93.56 103 LEU A N 1
ATOM 832 C CA . LEU A 1 103 ? -0.828 2.946 10.005 1.00 93.56 103 LEU A CA 1
ATOM 833 C C . LEU A 1 103 ? -0.784 1.812 8.989 1.00 93.56 103 LEU A C 1
ATOM 835 O O . LEU A 1 103 ? 0.299 1.407 8.572 1.00 93.56 103 LEU A O 1
ATOM 839 N N . PHE A 1 104 ? -1.951 1.347 8.554 1.00 94.19 104 PHE A N 1
ATOM 840 C CA . PHE A 1 104 ? -2.086 0.344 7.503 1.00 94.19 104 PHE A CA 1
ATOM 841 C C . PHE A 1 104 ? -3.215 0.713 6.545 1.00 94.19 104 PHE A C 1
ATOM 843 O O . PHE A 1 104 ? -4.348 0.945 6.965 1.00 94.19 104 PHE A O 1
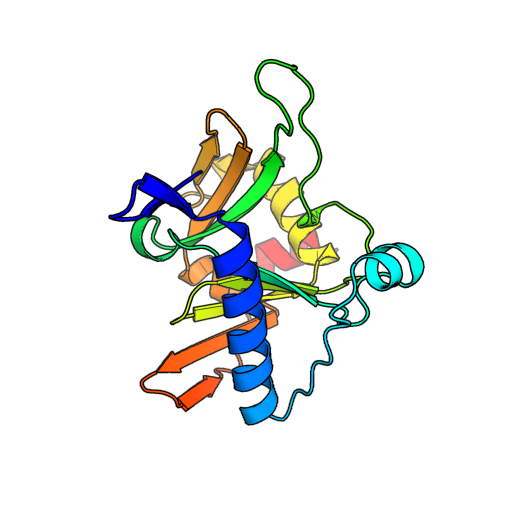ATOM 850 N N . PHE A 1 105 ? -2.905 0.764 5.254 1.00 94.69 105 PHE A N 1
ATOM 851 C CA . PHE A 1 105 ? -3.830 1.159 4.196 1.00 94.69 105 PHE A CA 1
ATOM 852 C C . PHE A 1 105 ? -4.151 -0.036 3.319 1.00 94.69 105 PHE A C 1
ATOM 854 O O . PHE A 1 105 ? -3.242 -0.741 2.887 1.00 94.69 105 PHE A O 1
ATOM 861 N N . ILE A 1 106 ? -5.428 -0.218 2.997 1.00 93.56 106 ILE A N 1
ATOM 862 C CA . ILE A 1 106 ? -5.905 -1.240 2.069 1.00 93.56 106 ILE A CA 1
ATOM 863 C C . ILE A 1 106 ? -6.424 -0.563 0.807 1.00 93.56 106 ILE A C 1
ATOM 865 O O . ILE A 1 106 ? -7.303 0.292 0.860 1.00 93.56 106 ILE A O 1
ATOM 869 N N . PHE A 1 107 ? -5.932 -1.001 -0.345 1.00 93.81 107 PHE A N 1
ATOM 870 C CA . PHE A 1 107 ? -6.327 -0.521 -1.662 1.00 93.81 107 PHE A CA 1
ATOM 871 C C . PHE A 1 107 ? -6.906 -1.655 -2.502 1.00 93.81 107 PHE A C 1
ATOM 873 O O . PHE A 1 107 ? -6.455 -2.796 -2.425 1.00 93.81 107 PHE A O 1
ATOM 880 N N . GLY A 1 108 ? -7.834 -1.332 -3.402 1.00 91.56 108 GLY A N 1
ATOM 881 C CA . GLY A 1 108 ? -8.189 -2.238 -4.491 1.00 91.56 108 GLY A CA 1
ATOM 882 C C . GLY A 1 108 ? -7.045 -2.297 -5.503 1.00 91.56 108 GLY A C 1
ATOM 883 O O . GLY A 1 108 ? -6.720 -1.284 -6.122 1.00 91.56 108 GLY A O 1
ATOM 884 N N . LYS A 1 109 ? -6.449 -3.474 -5.719 1.00 90.62 109 LYS A N 1
ATOM 885 C CA . LYS A 1 109 ? -5.238 -3.649 -6.543 1.00 90.62 109 LYS A CA 1
ATOM 886 C C . LYS A 1 109 ? -5.430 -3.132 -7.972 1.00 90.62 109 LYS A C 1
ATOM 888 O O . LYS A 1 109 ? -4.560 -2.460 -8.520 1.00 90.62 109 LYS A O 1
ATOM 893 N N . LYS A 1 110 ? -6.603 -3.377 -8.571 1.00 88.88 110 LYS A N 1
ATOM 894 C CA . LYS A 1 110 ? -6.961 -2.881 -9.915 1.00 88.88 110 LYS A CA 1
ATOM 895 C C . LYS A 1 110 ? -7.046 -1.352 -9.968 1.00 88.88 110 LYS A C 1
ATOM 897 O O . LYS A 1 110 ? -6.519 -0.755 -10.906 1.00 88.88 110 LYS A O 1
ATOM 902 N N . SER A 1 111 ? -7.684 -0.730 -8.979 1.00 89.69 111 SER A N 1
ATOM 903 C CA . SER A 1 111 ? -7.817 0.729 -8.896 1.00 89.69 111 SER A CA 1
ATOM 904 C C . SER A 1 111 ? -6.462 1.387 -8.652 1.00 89.69 111 SER A C 1
ATOM 906 O O . SER A 1 111 ? -6.096 2.308 -9.377 1.00 89.69 111 SER A O 1
ATOM 908 N N . LEU A 1 112 ? -5.667 0.844 -7.725 1.00 91.81 112 LEU A N 1
ATOM 909 C CA . LEU A 1 112 ? -4.323 1.338 -7.439 1.00 91.81 112 LEU A CA 1
ATOM 910 C C . LEU A 1 112 ? -3.419 1.260 -8.677 1.00 91.81 112 LEU A C 1
ATOM 912 O O . LEU A 1 112 ? -2.762 2.240 -9.005 1.00 91.81 112 LEU A O 1
ATOM 916 N N . ARG A 1 113 ? -3.451 0.158 -9.442 1.00 91.38 113 ARG A N 1
ATOM 917 C CA . ARG A 1 113 ? -2.730 0.061 -10.728 1.00 91.38 113 ARG A CA 1
ATOM 918 C C . ARG A 1 113 ? -3.113 1.179 -11.697 1.00 91.38 113 ARG A C 1
ATOM 920 O O . ARG A 1 113 ? -2.227 1.770 -12.304 1.00 91.38 113 ARG A O 1
ATOM 927 N N . ARG A 1 114 ? -4.411 1.474 -11.845 1.00 89.50 114 ARG A N 1
ATOM 928 C CA . ARG A 1 114 ? -4.889 2.552 -12.730 1.00 89.50 114 ARG A CA 1
ATOM 929 C C . ARG A 1 114 ? -4.372 3.914 -12.277 1.00 89.50 114 ARG A C 1
ATOM 931 O O . ARG A 1 114 ? -3.856 4.659 -13.103 1.00 89.50 114 ARG A O 1
ATOM 938 N N . ILE A 1 115 ? -4.461 4.197 -10.978 1.00 90.44 115 ILE A N 1
ATOM 939 C CA . ILE A 1 115 ? -3.972 5.444 -10.383 1.00 90.44 115 ILE A CA 1
ATOM 940 C C . ILE A 1 115 ? -2.467 5.594 -10.615 1.00 90.44 115 ILE A C 1
ATOM 942 O O . ILE A 1 115 ? -2.033 6.623 -11.121 1.00 90.44 115 ILE A O 1
ATOM 946 N N . ILE A 1 116 ? -1.679 4.555 -10.334 1.00 91.50 116 ILE A N 1
ATOM 947 C CA . ILE A 1 116 ? -0.228 4.566 -10.552 1.00 91.50 116 ILE A CA 1
ATOM 948 C C . ILE A 1 116 ? 0.109 4.770 -12.033 1.00 91.50 116 ILE A C 1
ATOM 950 O O . ILE A 1 116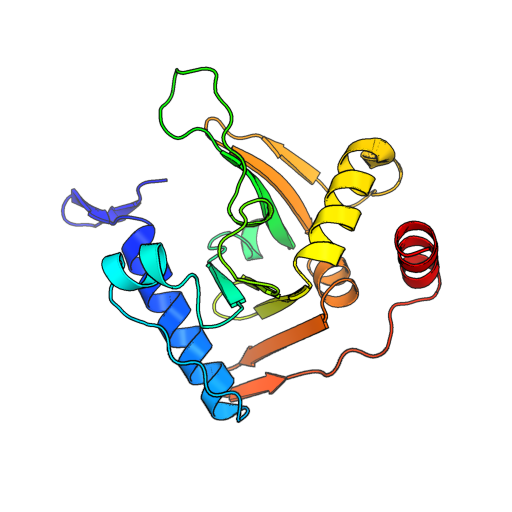 ? 0.928 5.623 -12.360 1.00 91.50 116 ILE A O 1
ATOM 954 N N . SER A 1 117 ? -0.554 4.060 -12.950 1.00 88.94 117 SER A N 1
ATOM 955 C CA . SER A 1 117 ? -0.347 4.261 -14.390 1.00 88.94 117 SER A CA 1
ATOM 956 C C . SER A 1 117 ? -0.733 5.669 -14.856 1.00 88.94 117 SER A C 1
ATOM 958 O O . SER A 1 117 ? -0.113 6.205 -15.775 1.00 88.94 117 SER A O 1
ATOM 960 N N . PHE A 1 118 ? -1.745 6.285 -14.241 1.00 87.25 118 PHE A N 1
ATOM 961 C CA . PHE A 1 118 ? -2.109 7.673 -14.508 1.00 87.25 118 PHE A CA 1
ATOM 962 C C . PHE A 1 118 ? -1.067 8.652 -13.945 1.00 87.25 118 PHE A C 1
ATOM 964 O O . PHE A 1 118 ? -0.675 9.581 -14.651 1.00 87.25 118 PHE A O 1
ATOM 971 N N . MET A 1 119 ? -0.575 8.424 -12.721 1.00 88.50 119 MET A N 1
ATOM 972 C CA . MET A 1 119 ? 0.510 9.195 -12.097 1.00 88.50 119 MET A CA 1
ATOM 973 C C . MET A 1 119 ? 1.792 9.144 -12.934 1.00 88.50 119 MET A C 1
ATOM 975 O O . MET A 1 119 ? 2.394 10.184 -13.176 1.00 88.50 119 MET A O 1
ATOM 979 N N . GLU A 1 120 ? 2.174 7.971 -13.447 1.00 87.00 120 GLU A N 1
ATOM 980 C CA . GLU A 1 120 ? 3.350 7.803 -14.317 1.00 87.00 120 GLU A CA 1
ATOM 981 C C . GLU A 1 120 ? 3.298 8.697 -15.563 1.00 87.00 120 GLU A C 1
ATOM 983 O O . GLU A 1 120 ? 4.329 9.209 -15.995 1.00 87.00 120 GLU A O 1
ATOM 988 N N . ARG A 1 121 ? 2.104 8.912 -16.131 1.00 86.38 121 ARG A N 1
ATOM 989 C CA . ARG A 1 121 ? 1.900 9.731 -17.339 1.00 86.38 121 ARG A CA 1
ATOM 990 C C . ARG A 1 121 ? 1.688 11.211 -17.034 1.00 86.38 121 ARG A C 1
ATOM 992 O O . ARG A 1 121 ? 1.958 12.051 -17.885 1.00 86.38 121 ARG A O 1
ATOM 999 N N . ASN A 1 122 ? 1.208 11.530 -15.834 1.00 85.12 122 ASN A N 1
ATOM 1000 C CA . ASN A 1 122 ? 0.756 12.869 -15.462 1.00 85.12 122 ASN A CA 1
ATOM 1001 C C . ASN A 1 122 ? 1.405 13.369 -14.168 1.00 85.12 122 ASN A C 1
ATOM 1003 O O . ASN A 1 122 ? 0.766 14.082 -13.401 1.00 85.12 122 ASN A O 1
ATOM 1007 N N . LEU A 1 123 ? 2.666 13.007 -13.906 1.00 85.06 123 LEU A N 1
ATOM 1008 C CA . LEU A 1 123 ? 3.345 13.302 -12.635 1.00 85.06 123 LEU A CA 1
ATOM 1009 C C . LEU A 1 123 ? 3.294 14.794 -12.254 1.00 85.06 123 LEU A C 1
ATOM 1011 O O . LEU A 1 123 ? 3.173 15.127 -11.083 1.00 85.06 123 LEU A O 1
ATOM 1015 N N . HIS A 1 124 ? 3.291 15.689 -13.245 1.00 83.19 124 HIS A N 1
ATOM 1016 C CA . HIS A 1 124 ? 3.155 17.138 -13.063 1.00 83.19 124 HIS A CA 1
ATOM 1017 C C . HIS A 1 124 ? 1.844 17.578 -12.374 1.00 83.19 124 HIS A C 1
ATOM 1019 O O . HIS A 1 124 ? 1.799 18.661 -11.794 1.00 83.19 124 HIS A O 1
ATOM 1025 N N . LEU A 1 125 ? 0.787 16.758 -12.413 1.00 83.25 125 LEU A N 1
ATOM 1026 C CA . LEU A 1 125 ? -0.479 17.009 -11.712 1.00 83.25 125 LEU A CA 1
ATOM 1027 C C . LEU A 1 125 ? -0.419 16.611 -10.227 1.00 83.25 125 LEU A C 1
ATOM 1029 O O . LEU A 1 125 ? -1.245 1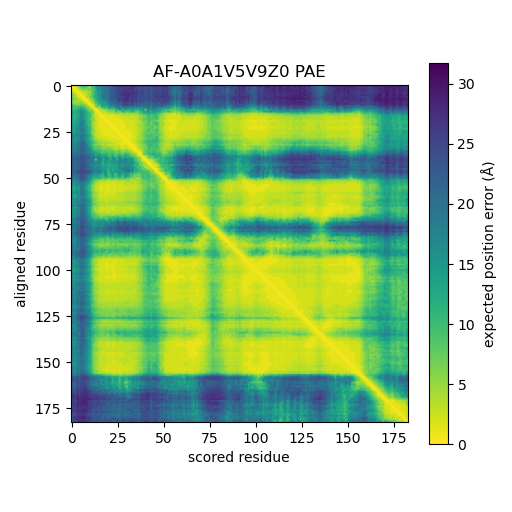7.059 -9.435 1.00 83.25 125 LEU A O 1
ATOM 1033 N N . TRP A 1 126 ? 0.570 15.808 -9.830 1.00 85.00 126 TRP A N 1
ATOM 1034 C CA . TRP A 1 126 ? 0.685 15.218 -8.498 1.00 85.00 126 TRP A CA 1
ATOM 1035 C C . TRP A 1 126 ? 1.791 15.896 -7.686 1.00 85.00 126 TRP A C 1
ATOM 1037 O O . TRP A 1 126 ? 2.831 15.307 -7.407 1.00 85.00 126 TRP A O 1
ATOM 1047 N N . LYS A 1 127 ? 1.555 17.153 -7.289 1.00 80.06 127 LYS A N 1
ATOM 1048 C CA . LYS A 1 127 ? 2.568 18.047 -6.686 1.00 80.06 127 LYS A CA 1
ATOM 1049 C C . LYS A 1 127 ? 3.325 17.473 -5.482 1.00 80.06 127 LYS A C 1
ATOM 1051 O O . LYS A 1 127 ? 4.483 17.821 -5.290 1.00 80.06 127 LYS A O 1
ATOM 1056 N N . ASN A 1 128 ? 2.682 16.608 -4.698 1.00 86.75 128 ASN A N 1
ATOM 1057 C CA . ASN A 1 128 ? 3.258 16.052 -3.471 1.00 86.75 128 ASN A CA 1
ATOM 1058 C C . ASN A 1 128 ? 3.695 14.584 -3.619 1.00 86.75 128 ASN A C 1
ATOM 1060 O O . ASN A 1 128 ? 4.147 13.984 -2.651 1.00 86.75 128 ASN A O 1
ATOM 1064 N N . VAL A 1 129 ? 3.560 13.988 -4.808 1.00 90.75 129 VAL A N 1
ATOM 1065 C CA . VAL A 1 129 ? 4.005 12.614 -5.072 1.00 90.75 129 VAL A CA 1
ATOM 1066 C C . VAL A 1 129 ? 5.430 12.647 -5.605 1.00 90.75 129 VAL A C 1
ATOM 1068 O O . VAL A 1 129 ? 5.731 13.350 -6.568 1.00 90.75 129 VAL A O 1
ATOM 1071 N N . VAL A 1 130 ? 6.311 11.845 -5.010 1.00 91.12 130 VAL A N 1
ATOM 1072 C CA . VAL A 1 130 ? 7.723 11.787 -5.410 1.00 91.12 130 VAL A CA 1
ATOM 1073 C C . VAL A 1 130 ? 7.997 10.479 -6.136 1.00 91.12 130 VAL A C 1
ATOM 1075 O O . VAL A 1 130 ? 7.801 9.401 -5.576 1.00 91.12 130 VAL A O 1
ATOM 1078 N N . LEU A 1 131 ? 8.492 10.555 -7.374 1.00 90.44 131 LEU A N 1
ATOM 1079 C CA . LEU A 1 131 ? 9.073 9.391 -8.039 1.00 90.44 131 LEU A CA 1
ATOM 1080 C C . LEU A 1 131 ? 10.436 9.105 -7.403 1.00 90.44 131 LEU A C 1
ATOM 1082 O O . LEU A 1 131 ? 11.374 9.886 -7.548 1.00 90.44 131 LEU A O 1
ATOM 1086 N N . LEU A 1 132 ? 10.543 7.976 -6.713 1.00 89.69 132 LEU A N 1
ATOM 1087 C CA . LEU A 1 132 ? 11.774 7.532 -6.080 1.00 89.69 132 LEU A CA 1
ATOM 1088 C C . LEU A 1 132 ? 12.372 6.385 -6.893 1.00 89.69 132 LEU A C 1
ATOM 1090 O O . LEU A 1 132 ? 11.728 5.362 -7.131 1.00 89.69 132 LEU A O 1
ATOM 1094 N N . GLN A 1 133 ? 13.625 6.558 -7.299 1.00 86.44 133 GLN A N 1
ATOM 1095 C CA . GLN A 1 133 ? 14.421 5.523 -7.940 1.00 86.44 133 GLN A CA 1
ATOM 1096 C C . GLN A 1 133 ? 15.642 5.239 -7.073 1.00 86.44 133 GLN A C 1
ATOM 1098 O O . GLN A 1 133 ? 16.422 6.133 -6.756 1.00 86.44 133 GLN A O 1
ATOM 1103 N N . THR A 1 134 ? 15.786 3.982 -6.677 1.00 82.38 134 THR A N 1
ATOM 1104 C CA . THR A 1 134 ? 16.951 3.467 -5.965 1.00 82.38 134 THR A CA 1
ATOM 1105 C C . THR A 1 134 ? 17.812 2.639 -6.915 1.00 82.38 134 THR A C 1
ATOM 1107 O O . THR A 1 134 ? 17.462 2.417 -8.076 1.00 82.38 134 THR A O 1
ATOM 1110 N N . ALA A 1 135 ? 18.939 2.140 -6.409 1.00 78.69 135 ALA A N 1
ATOM 1111 C CA . ALA A 1 135 ? 19.793 1.229 -7.158 1.00 78.69 135 ALA A CA 1
ATOM 1112 C C . ALA A 1 135 ? 19.118 -0.112 -7.485 1.00 78.69 135 ALA A C 1
ATOM 1114 O O . ALA A 1 135 ? 19.653 -0.838 -8.308 1.00 78.69 135 ALA A O 1
ATOM 1115 N N . THR A 1 136 ? 17.998 -0.470 -6.846 1.00 78.88 136 THR A N 1
ATOM 1116 C CA . THR A 1 136 ? 17.354 -1.787 -7.007 1.00 78.88 136 THR A CA 1
ATOM 1117 C C . THR A 1 136 ? 15.843 -1.718 -7.197 1.00 78.88 136 THR A C 1
ATOM 1119 O O . THR A 1 136 ? 15.221 -2.750 -7.421 1.00 78.88 136 THR A O 1
ATOM 1122 N N . SER A 1 137 ? 15.225 -0.543 -7.098 1.00 85.06 137 SER A N 1
ATOM 1123 C CA . SER A 1 137 ? 13.778 -0.394 -7.241 1.00 85.06 137 SER A CA 1
ATOM 1124 C C . SER A 1 137 ? 13.371 0.985 -7.726 1.00 85.06 137 SER A C 1
ATOM 1126 O O . SER A 1 137 ? 14.110 1.962 -7.607 1.00 85.06 137 SER A O 1
ATOM 1128 N N . ARG A 1 138 ? 12.165 1.057 -8.275 1.00 89.25 138 ARG A N 1
ATOM 1129 C CA . ARG A 1 138 ? 11.519 2.289 -8.705 1.00 89.25 138 ARG A CA 1
ATOM 1130 C C . ARG A 1 138 ? 10.071 2.281 -8.239 1.00 89.25 138 ARG A C 1
ATOM 1132 O O . ARG A 1 138 ? 9.390 1.260 -8.339 1.00 89.25 138 ARG A O 1
ATOM 1139 N N . GLY A 1 139 ? 9.597 3.428 -7.775 1.00 92.38 139 GLY A N 1
ATOM 1140 C CA . GLY A 1 139 ? 8.237 3.568 -7.282 1.00 92.38 139 GLY A CA 1
ATOM 1141 C C . GLY A 1 139 ? 7.875 4.997 -6.918 1.00 92.38 139 GLY A C 1
ATOM 1142 O O . GLY A 1 139 ? 8.629 5.934 -7.177 1.00 92.38 139 GLY A O 1
ATOM 1143 N N . PHE A 1 140 ? 6.715 5.149 -6.297 1.00 94.81 140 PHE A N 1
ATOM 1144 C CA . PHE A 1 140 ? 6.179 6.435 -5.872 1.00 94.81 140 PHE A CA 1
ATOM 1145 C C . PHE A 1 140 ? 6.112 6.505 -4.358 1.00 94.81 140 PHE A C 1
ATOM 1147 O O . PHE A 1 140 ? 5.617 5.581 -3.721 1.00 94.81 140 PHE A O 1
ATOM 1154 N N . VAL A 1 141 ? 6.568 7.613 -3.787 1.00 95.31 141 VAL A N 1
ATOM 1155 C CA . VAL A 1 141 ? 6.204 7.995 -2.425 1.00 95.31 141 VAL A CA 1
ATOM 1156 C C . VAL A 1 141 ? 4.901 8.775 -2.513 1.00 95.31 141 VAL A C 1
ATOM 1158 O O . VAL A 1 141 ? 4.864 9.864 -3.090 1.00 95.31 141 VAL A O 1
ATOM 1161 N N . ILE A 1 142 ? 3.838 8.188 -1.972 1.00 95.12 142 ILE A N 1
ATOM 1162 C CA . ILE A 1 142 ? 2.511 8.788 -1.874 1.00 95.12 142 ILE A CA 1
ATOM 1163 C C . ILE A 1 142 ? 2.345 9.289 -0.434 1.00 95.12 142 ILE A C 1
ATOM 1165 O O . ILE A 1 142 ? 2.380 8.464 0.482 1.00 95.12 142 ILE A O 1
ATOM 1169 N N . PRO A 1 143 ? 2.175 10.604 -0.218 1.00 94.56 143 PRO A N 1
ATOM 1170 C CA . PRO A 1 143 ? 1.922 11.179 1.102 1.00 94.56 143 PRO A CA 1
ATOM 1171 C C . PRO A 1 143 ? 0.771 10.494 1.842 1.00 94.56 143 PRO A C 1
ATOM 1173 O O . PRO A 1 143 ? -0.196 10.067 1.212 1.00 94.56 143 PRO A O 1
ATOM 1176 N N . SER A 1 144 ? 0.866 10.380 3.168 1.00 92.31 144 SER A N 1
ATOM 1177 C CA . SER A 1 144 ? -0.113 9.630 3.973 1.00 92.31 144 SER A CA 1
ATOM 1178 C C . SER A 1 144 ? -1.550 10.152 3.856 1.00 92.31 144 SER A C 1
ATOM 1180 O O . SER A 1 144 ? -2.479 9.354 3.860 1.00 92.31 144 SER A O 1
ATOM 1182 N N . ASP A 1 145 ? -1.737 11.464 3.717 1.00 90.75 145 ASP A N 1
ATOM 1183 C CA . ASP A 1 145 ? -3.041 12.109 3.507 1.00 90.75 145 ASP A CA 1
ATOM 1184 C C . ASP A 1 145 ? -3.671 11.700 2.168 1.00 90.75 145 ASP A C 1
ATOM 1186 O O . ASP A 1 145 ? -4.850 11.349 2.092 1.00 90.75 145 ASP A O 1
ATOM 1190 N N . LEU A 1 146 ? -2.866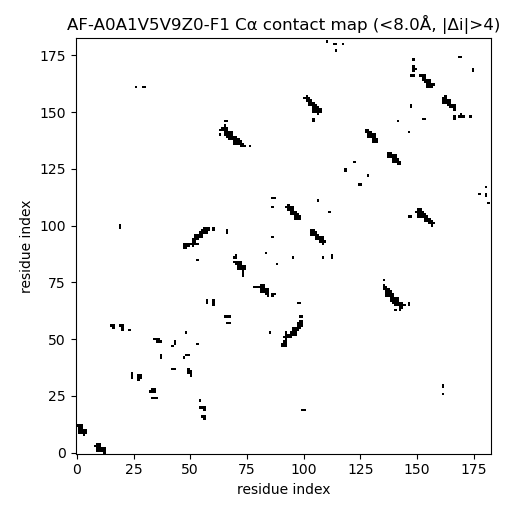 11.675 1.105 1.00 91.62 146 LEU A N 1
ATOM 1191 C CA . LEU A 1 146 ? -3.308 11.185 -0.194 1.00 91.62 146 LEU A CA 1
ATOM 1192 C C . LEU A 1 146 ? -3.517 9.664 -0.173 1.00 91.62 146 LEU A C 1
ATOM 1194 O O . LEU A 1 146 ? -4.457 9.162 -0.783 1.00 91.62 146 LEU A O 1
ATOM 1198 N N . ALA A 1 147 ? -2.668 8.919 0.533 1.00 93.62 147 ALA A N 1
ATOM 1199 C CA . ALA A 1 147 ? -2.809 7.477 0.692 1.00 93.62 147 ALA A CA 1
ATOM 1200 C C . ALA A 1 147 ? -4.115 7.109 1.409 1.00 93.62 147 ALA A C 1
ATO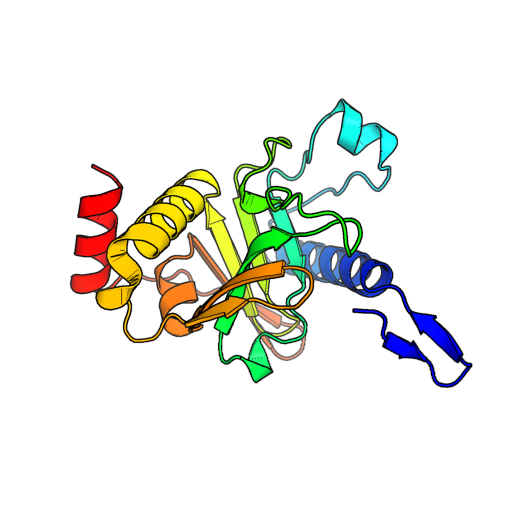M 1202 O O . ALA A 1 147 ? -4.819 6.218 0.941 1.00 93.62 147 ALA A O 1
ATOM 1203 N N . GLU A 1 148 ? -4.464 7.822 2.484 1.00 92.25 148 GLU A N 1
ATOM 1204 C CA . GLU A 1 148 ? -5.741 7.686 3.191 1.00 92.25 148 GLU A CA 1
ATOM 1205 C C . GLU A 1 148 ? -6.899 7.867 2.205 1.00 92.25 148 GLU A C 1
ATOM 1207 O O . GLU A 1 148 ? -7.696 6.955 2.002 1.00 92.25 148 GLU A O 1
ATOM 1212 N N . MET A 1 149 ? -6.904 8.985 1.486 1.00 88.81 149 MET A N 1
ATOM 1213 C CA . MET A 1 149 ? -7.939 9.350 0.519 1.00 88.81 149 MET A CA 1
ATOM 1214 C C . MET A 1 149 ? -8.116 8.358 -0.643 1.00 88.81 149 MET A C 1
ATOM 1216 O O . MET A 1 149 ? -9.224 8.180 -1.146 1.00 88.81 149 MET A O 1
ATOM 1220 N N . LEU A 1 150 ? -7.027 7.735 -1.101 1.00 90.00 150 LEU A N 1
ATOM 1221 C CA . LEU A 1 150 ? -7.047 6.741 -2.177 1.00 90.00 150 LEU A CA 1
ATOM 1222 C C . LEU A 1 150 ? -7.376 5.324 -1.677 1.00 90.00 150 LEU A C 1
ATOM 1224 O O . LEU A 1 150 ? -7.697 4.446 -2.486 1.00 90.00 150 LEU A O 1
ATOM 1228 N N . SER A 1 151 ? -7.229 5.072 -0.376 1.00 92.88 151 SER A N 1
ATOM 1229 C CA . SER A 1 151 ? -7.437 3.754 0.215 1.00 92.88 151 SER A CA 1
ATOM 1230 C C . SER A 1 151 ? -8.922 3.419 0.324 1.00 92.88 151 SER A C 1
ATOM 1232 O O . SER A 1 151 ? -9.774 4.281 0.511 1.00 92.88 151 SER A O 1
ATOM 1234 N N . LEU A 1 152 ? -9.243 2.131 0.220 1.00 91.44 152 LEU A N 1
ATOM 1235 C CA . LEU A 1 152 ? -10.567 1.621 0.574 1.00 91.44 152 LEU A CA 1
ATOM 1236 C C . LEU A 1 152 ? -10.783 1.677 2.090 1.00 91.44 152 LEU A C 1
ATOM 1238 O O . LEU A 1 152 ? -11.913 1.805 2.557 1.00 91.44 152 LEU A O 1
ATOM 1242 N N . LYS A 1 153 ? -9.699 1.520 2.857 1.00 90.25 153 LYS A N 1
ATOM 1243 C CA . LYS A 1 153 ? -9.717 1.514 4.315 1.00 90.25 153 LYS A CA 1
ATOM 1244 C C . LYS A 1 153 ? -8.336 1.858 4.860 1.00 90.25 153 LYS A C 1
ATOM 1246 O O . LYS A 1 153 ? -7.335 1.349 4.358 1.00 90.25 153 LYS A O 1
ATOM 1251 N N . MET A 1 154 ? -8.309 2.634 5.938 1.00 92.12 154 MET A N 1
ATOM 1252 C CA . MET A 1 154 ? -7.120 2.865 6.751 1.00 92.12 154 MET A CA 1
ATOM 1253 C C . MET A 1 154 ? -7.375 2.390 8.185 1.00 92.12 154 MET A C 1
ATOM 1255 O O . MET A 1 154 ? -8.419 2.674 8.779 1.00 92.12 154 MET A O 1
ATOM 1259 N N . PHE A 1 155 ? -6.397 1.688 8.744 1.00 90.56 155 PHE A N 1
ATOM 1260 C CA . PHE A 1 155 ? -6.331 1.328 10.152 1.00 90.56 155 PHE A CA 1
ATOM 1261 C C . PHE A 1 155 ? -5.239 2.151 10.820 1.00 90.56 155 PHE A C 1
ATOM 1263 O O . PHE A 1 155 ? -4.117 2.224 10.314 1.00 90.56 155 PHE A O 1
ATOM 1270 N N . ALA A 1 156 ? -5.573 2.760 11.955 1.00 90.62 156 ALA A N 1
ATOM 1271 C CA . ALA A 1 156 ? -4.599 3.356 12.850 1.00 90.62 156 ALA A CA 1
ATOM 1272 C C . ALA A 1 156 ? -4.485 2.482 14.098 1.00 90.62 156 ALA A C 1
ATOM 1274 O O . ALA A 1 156 ? -5.483 2.192 14.755 1.00 90.62 156 ALA A O 1
ATOM 1275 N N . PHE A 1 157 ? -3.269 2.073 14.431 1.00 85.25 157 PHE A N 1
ATOM 1276 C CA . PHE A 1 157 ? -2.983 1.269 15.610 1.00 85.25 157 PHE A CA 1
ATOM 1277 C C . PHE A 1 157 ? -2.384 2.178 16.679 1.00 85.25 157 PHE A C 1
ATOM 1279 O O . PHE A 1 157 ? -1.373 2.845 16.447 1.00 85.25 157 PHE A O 1
ATOM 1286 N N . LYS A 1 158 ? -3.017 2.232 17.851 1.00 77.69 158 LYS A N 1
ATOM 1287 C CA . LYS A 1 158 ? -2.522 3.007 18.990 1.00 77.69 158 LYS A CA 1
ATOM 1288 C C . LYS A 1 158 ? -2.570 2.144 20.240 1.00 77.69 158 LYS A C 1
ATOM 1290 O O . LYS A 1 158 ? -3.630 1.639 20.580 1.00 77.69 158 LYS A O 1
ATOM 1295 N N . ASP A 1 159 ? -1.430 1.986 20.911 1.00 63.94 159 ASP A N 1
ATOM 1296 C CA . ASP A 1 159 ? -1.334 1.347 22.232 1.00 63.94 159 ASP A CA 1
ATOM 1297 C C . ASP A 1 159 ? -2.031 -0.031 22.321 1.00 63.94 159 ASP A C 1
ATOM 1299 O O . ASP A 1 159 ? -2.641 -0.371 23.330 1.00 63.94 159 ASP A O 1
ATOM 1303 N N . GLY A 1 160 ? -1.972 -0.828 21.247 1.00 54.50 160 GLY A N 1
ATOM 1304 C CA . GLY A 1 160 ? -2.609 -2.150 21.195 1.00 54.50 160 GLY A CA 1
ATOM 1305 C C . GLY A 1 160 ? -4.125 -2.137 20.968 1.00 54.50 160 GLY A C 1
ATOM 1306 O O . GLY A 1 160 ? -4.752 -3.180 21.125 1.00 54.50 160 GLY A O 1
ATOM 1307 N N . VAL A 1 161 ? -4.705 -0.998 20.582 1.00 56.12 161 VAL A N 1
ATOM 1308 C CA . VAL A 1 161 ? -6.103 -0.863 20.161 1.00 56.12 161 VAL A CA 1
ATOM 1309 C C . VAL A 1 161 ? -6.154 -0.462 18.689 1.00 56.12 161 VAL A C 1
ATOM 1311 O O . VAL A 1 161 ? -5.493 0.491 18.255 1.00 56.12 161 VAL A O 1
ATOM 1314 N N . THR A 1 162 ? -6.957 -1.188 17.918 1.00 59.25 162 THR A N 1
ATOM 1315 C CA . THR A 1 162 ? -7.270 -0.837 16.535 1.00 59.25 162 THR A CA 1
ATOM 1316 C C . THR A 1 162 ? -8.310 0.279 16.522 1.00 59.25 162 THR A C 1
ATOM 1318 O O . THR A 1 162 ? -9.445 0.120 16.960 1.00 59.25 162 THR A O 1
ATOM 1321 N N . CYS A 1 163 ? -7.915 1.444 16.017 1.00 59.69 163 CYS A N 1
ATOM 1322 C CA . CYS A 1 163 ? -8.813 2.551 15.726 1.00 59.69 163 CYS A CA 1
ATOM 1323 C C . CYS A 1 163 ? -9.053 2.555 14.218 1.00 59.69 163 CYS A C 1
ATOM 1325 O O . CYS A 1 163 ? -8.315 3.190 13.457 1.00 59.69 163 CYS A O 1
ATOM 1327 N N . SER A 1 164 ? -10.069 1.830 13.756 1.00 57.41 164 SER A N 1
ATOM 1328 C CA . SER A 1 164 ? -10.441 1.884 12.349 1.00 57.41 164 SER A CA 1
ATOM 1329 C C . SER A 1 164 ? -11.310 3.115 12.090 1.00 57.41 164 SER A C 1
ATOM 1331 O O . SER A 1 164 ? -12.405 3.274 12.625 1.00 57.41 164 SER A O 1
ATOM 1333 N N . ARG A 1 165 ? -10.825 4.023 11.240 1.00 51.25 165 ARG A N 1
ATOM 1334 C CA . ARG A 1 165 ? -11.678 5.068 10.667 1.00 51.25 165 ARG A CA 1
ATOM 1335 C C . ARG A 1 165 ? -12.277 4.518 9.382 1.00 51.25 165 ARG A C 1
ATOM 1337 O O . ARG A 1 165 ? -11.590 3.932 8.548 1.00 51.25 165 ARG A O 1
ATOM 1344 N N . VAL A 1 166 ? -13.599 4.569 9.254 1.00 50.22 166 VAL A N 1
ATOM 1345 C CA . VAL A 1 166 ? -14.223 4.502 7.928 1.00 50.22 166 VAL A CA 1
ATOM 1346 C C . VAL A 1 166 ? -14.030 5.896 7.356 1.00 50.22 166 VAL A C 1
ATOM 1348 O O . VAL A 1 166 ? -14.423 6.868 7.992 1.00 50.22 166 VAL A O 1
ATOM 1351 N N . ILE A 1 167 ? -13.314 5.987 6.243 1.00 48.84 167 ILE A N 1
ATOM 1352 C CA . ILE A 1 167 ? -13.009 7.271 5.624 1.00 48.84 167 ILE A CA 1
ATOM 1353 C C . ILE A 1 167 ? -14.283 7.709 4.905 1.00 48.84 167 ILE A C 1
ATOM 1355 O O . ILE A 1 167 ? -14.855 6.936 4.132 1.00 48.84 167 ILE A O 1
ATOM 1359 N N . ASP A 1 168 ? -14.734 8.927 5.186 1.00 42.03 168 ASP A N 1
ATOM 1360 C CA . ASP A 1 168 ? -15.738 9.586 4.360 1.00 42.03 168 ASP A CA 1
ATOM 1361 C C . ASP A 1 168 ? -15.205 9.717 2.921 1.00 42.03 168 ASP A C 1
ATOM 1363 O O . ASP A 1 168 ? -13.989 9.778 2.712 1.00 42.03 168 ASP A O 1
ATOM 1367 N N . PRO A 1 169 ? -16.076 9.721 1.898 1.00 44.97 169 PRO A N 1
ATOM 1368 C CA . PRO A 1 169 ? -15.639 9.768 0.508 1.00 44.97 169 PRO A CA 1
ATOM 1369 C C . PRO A 1 169 ? -14.662 10.934 0.244 1.00 44.97 169 PRO A C 1
ATOM 1371 O O . PRO A 1 169 ? -14.778 11.990 0.872 1.00 44.97 169 PRO A O 1
ATOM 1374 N N . PRO A 1 170 ? -13.704 10.758 -0.688 1.00 51.00 170 PRO A N 1
ATOM 1375 C CA . PRO A 1 170 ? -12.628 11.714 -0.936 1.00 51.00 170 PRO A CA 1
ATOM 1376 C C . PRO A 1 170 ? -13.159 13.120 -1.242 1.00 51.00 170 PRO A C 1
ATOM 1378 O O . PRO A 1 170 ? -14.242 13.277 -1.811 1.00 51.00 170 PRO A O 1
ATOM 1381 N N . CYS A 1 171 ? -12.368 14.148 -0.909 1.00 47.50 171 CYS A N 1
ATOM 1382 C CA . CYS A 1 171 ? -12.698 15.535 -1.239 1.00 47.50 171 CYS A CA 1
ATOM 1383 C C . CYS A 1 171 ? -12.915 15.714 -2.755 1.00 47.50 171 CYS A C 1
ATOM 1385 O O . CYS A 1 171 ? -12.318 14.993 -3.559 1.00 47.50 171 CYS A O 1
ATOM 1387 N N . GLU A 1 172 ? -13.751 16.684 -3.145 1.00 44.78 172 GLU A N 1
ATOM 1388 C CA . GLU A 1 172 ? -14.226 16.914 -4.525 1.00 44.78 172 GLU A CA 1
ATOM 1389 C C . GLU A 1 172 ? -13.116 16.794 -5.585 1.00 44.78 172 GLU A C 1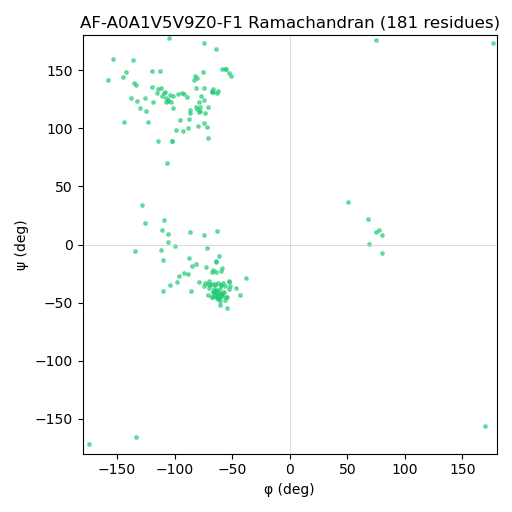
ATOM 1391 O O . GLU A 1 172 ? -13.280 16.128 -6.601 1.00 44.78 172 GLU A O 1
ATOM 1396 N N . SER A 1 173 ? -11.938 17.364 -5.320 1.00 46.41 173 SER A N 1
ATOM 1397 C CA . SER A 1 173 ? -10.802 17.379 -6.248 1.00 46.41 173 SER A CA 1
ATOM 1398 C C . SER A 1 173 ? -10.200 15.994 -6.503 1.00 46.41 173 SER A C 1
ATOM 1400 O O . SER A 1 173 ? -9.848 15.658 -7.634 1.00 46.41 173 SER A O 1
ATOM 1402 N N . ALA A 1 174 ? -10.078 15.171 -5.463 1.00 52.16 174 ALA A N 1
ATOM 1403 C CA . ALA A 1 174 ? -9.591 13.804 -5.603 1.00 52.16 174 ALA A CA 1
ATOM 1404 C C . ALA A 1 174 ? -10.677 12.872 -6.116 1.00 52.16 174 ALA A C 1
ATOM 1406 O O . ALA A 1 174 ? -10.387 11.968 -6.892 1.00 52.16 174 ALA A O 1
ATOM 1407 N N . ARG A 1 175 ? -11.931 13.143 -5.758 1.00 58.31 175 ARG A N 1
ATOM 1408 C CA . ARG A 1 175 ? -13.091 12.469 -6.319 1.00 58.31 175 ARG A CA 1
ATOM 1409 C C . ARG A 1 175 ? -13.186 12.693 -7.827 1.00 58.31 175 ARG A C 1
ATOM 1411 O O . ARG A 1 175 ? -13.303 11.718 -8.549 1.00 58.31 175 ARG A O 1
ATOM 1418 N N . MET A 1 176 ? -12.993 13.920 -8.312 1.00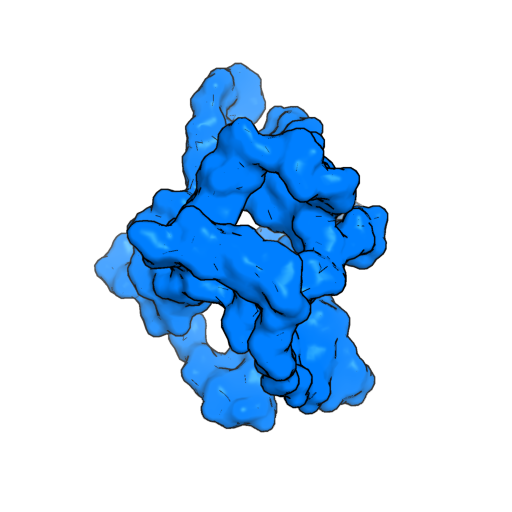 54.25 176 MET A N 1
ATOM 1419 C CA . MET A 1 176 ? -12.915 14.237 -9.743 1.00 54.25 176 MET A CA 1
ATOM 1420 C C . MET A 1 176 ? -11.742 13.538 -10.442 1.00 54.25 176 MET A C 1
ATOM 1422 O O . MET A 1 176 ? -11.907 13.012 -11.540 1.00 54.25 176 MET A O 1
ATOM 1426 N N . ALA A 1 177 ? -10.557 13.504 -9.821 1.00 54.53 177 ALA A N 1
ATOM 1427 C CA . ALA A 1 177 ? -9.410 12.783 -10.375 1.00 54.53 177 ALA A CA 1
ATOM 1428 C C . ALA A 1 177 ? -9.668 11.267 -10.435 1.00 54.53 177 ALA A C 1
ATOM 1430 O O . ALA A 1 177 ? -9.327 10.620 -11.420 1.00 54.53 177 ALA A O 1
ATOM 1431 N N . ILE A 1 178 ? -10.312 10.702 -9.411 1.00 60.34 178 ILE A N 1
ATOM 1432 C CA . ILE A 1 178 ? -10.719 9.295 -9.357 1.00 60.34 178 ILE A CA 1
ATOM 1433 C C . ILE A 1 178 ? -11.825 9.006 -10.388 1.00 60.34 178 ILE A C 1
ATOM 1435 O O . ILE A 1 178 ? -11.718 8.030 -11.125 1.00 60.34 178 ILE A O 1
ATOM 1439 N N . GLU A 1 179 ? -12.848 9.854 -10.505 1.00 63.12 179 GLU A N 1
ATOM 1440 C CA . GLU A 1 179 ? -13.963 9.721 -11.456 1.00 63.12 179 GLU A CA 1
ATOM 1441 C C . GLU A 1 179 ? -13.494 9.841 -12.914 1.00 63.12 179 GLU A C 1
ATOM 1443 O O . GLU A 1 179 ? -13.984 9.109 -13.771 1.00 63.12 179 GLU A O 1
ATOM 1448 N N . ALA A 1 180 ? -12.492 10.679 -13.196 1.00 57.53 180 ALA A N 1
ATOM 1449 C CA . ALA A 1 180 ? -11.860 10.773 -14.514 1.00 57.53 180 ALA A CA 1
ATOM 1450 C C . ALA A 1 180 ? -10.961 9.567 -14.862 1.00 57.53 180 ALA A C 1
ATOM 1452 O O . ALA A 1 180 ? -10.642 9.362 -16.030 1.00 57.53 180 ALA A O 1
ATOM 1453 N N . ILE A 1 181 ? -10.521 8.784 -13.867 1.00 56.31 181 ILE A N 1
ATOM 1454 C CA . ILE A 1 181 ? -9.676 7.585 -14.045 1.00 56.31 181 ILE A CA 1
ATOM 1455 C C . ILE A 1 181 ? -10.515 6.292 -14.072 1.00 56.31 181 ILE A C 1
ATOM 1457 O O . ILE A 1 181 ? -10.077 5.273 -14.617 1.00 56.31 181 ILE A O 1
ATOM 1461 N N . LEU A 1 182 ? -11.684 6.288 -13.422 1.00 54.16 182 LEU A N 1
ATOM 1462 C CA . LEU A 1 182 ? -12.546 5.109 -13.295 1.00 54.16 182 LEU A CA 1
ATOM 1463 C C . LEU A 1 182 ? -13.603 4.976 -14.402 1.00 54.16 182 LEU A C 1
ATOM 1465 O O . LEU A 1 182 ? -14.010 3.834 -14.645 1.00 54.16 182 LEU A O 1
ATOM 1469 N N . ASN A 1 183 ? -13.995 6.079 -15.050 1.00 47.62 183 ASN A N 1
ATOM 1470 C CA . ASN A 1 183 ? -14.836 6.109 -16.257 1.00 47.62 183 ASN A CA 1
ATOM 1471 C C . ASN A 1 183 ? -13.999 5.973 -17.536 1.00 47.62 183 ASN A C 1
ATOM 1473 O O . ASN A 1 183 ? -14.513 5.355 -18.495 1.00 47.62 183 ASN A O 1
#

Solvent-accessible surface area (backbone atoms only — not comparable to full-atom values): 10554 Å² total; per-residue (Å²): 122,82,48,66,47,100,83,73,44,78,45,53,61,62,62,58,38,59,50,48,48,52,53,50,38,53,53,35,38,77,73,72,45,83,62,70,79,72,93,41,69,80,49,36,78,72,66,27,43,80,61,28,53,46,75,42,71,38,93,53,26,79,85,67,53,16,48,74,50,56,54,29,31,38,91,51,87,87,56,90,59,70,41,72,22,76,76,74,52,91,45,66,44,52,29,38,30,42,30,52,91,47,39,39,35,32,28,48,31,70,59,50,51,52,51,50,59,49,42,74,76,41,49,88,79,40,86,76,50,42,81,46,74,59,100,47,36,31,30,36,36,37,34,47,72,59,44,52,57,70,28,78,38,41,39,37,45,52,97,93,40,78,48,69,51,82,73,73,81,49,59,69,73,57,38,51,55,47,53,72,70,75,109

Secondary structure (DSSP, 8-state):
-PEEPTTS-EE-HHHHHHHHHHHHHHHHHHTT--------HHHHHHH--TTSEEEEE-TTHHHHTEEEEEEEE-SSTT----EEPGGGS-SS--EEEEE-SSEEEEEEHHHHHHHHHHHHH-GGG-TT-EEEE-SSEEEEEEEHHHHHHH-SEEEEEETTEEEEEPPPPPPHHHHHHHHHHH-

Sequence (183 aa):
MFIVDENGGIVSDRHDQDKYESFICERLLEDGISLQPIGNRPAERRCGNLLGLDIIYDTRMEQRGGIYIETHFMEVPPLPFLFRSTLFRDNGSWLYGIGNHKLFFIFGKKSLRRIISFMERNLHLWKNVVLLQTATSRGFVIPSDLAEMLSLKMFAFKDGVTCSRVIDPPCESARMAIEAILN

Foldseek 3Di:
DFDADPVRDGPDPVVVFVVVVVVVQVQVVVVVRHADAPPDPVCLVVPFRPSLEDAEEDPCQVVLQAWWDFQWWAPDPPPPDTDGDPLPDDRNRQWYWYDHQFKIFIAGSVLVVLVQVVCVVPVVVVVSKDFDDDPTTTTIGDHPVRRCQRGCWMWGDDPNHIDTDRDDHHDPVVVVVSVVSVD

pLDDT: mean 75.16, std 18.23, range [28.91, 95.75]

Radius of gyration: 16.92 Å; Cα contacts (8 Å, |Δi|>4): 270; chains: 1; bounding box: 43×42×40 Å

Nearest PDB structures (foldseek):
  1wyt-assembly1_D  TM=3.286E-01  e=4.512E+00  Thermus thermophilus HB8
  7kl8-assembly1_B  TM=2.452E-01  e=6.576E+00  Mycobacterium tuberculosis

Mean predicted aligned error: 10.38 Å